Protein AF-A0A934NYP4-F1 (afdb_monomer)

Nearest PDB structures (foldseek):
  9had-assembly1_A  TM=3.659E-01  e=1.956E+00  Dermatophagoides farinae

Secondary structure (DSSP, 8-state):
-----S-S-S--------HHHHHHHHHHHHHHHHTPPPP---THHHHHHHHHHHHHHHHHSPPPP-PPPHHHHHHHHHHHHHHHHHHHHHHGGGTTSPPPP---------------------TTSTTHHHHHHHHSHHHHHHHHHHHHHHHHHHHHHHHHTT-HHHHHHHHHHHHHHHHT---HHHHHHHHHHHHHHHHHHT-

Radius of gyration: 33.02 Å; Cα contacts (8 Å, |Δi|>4): 96; chains: 1; bounding box: 73×96×67 Å

Mean predicted aligned error: 21.18 Å

pLDDT: mean 71.11, std 17.97, range [36.56, 97.88]

Solvent-accessible surface area (backbone atoms only — not comparable to full-atom values): 12454 Å² total; per-residue (Å²): 135,87,78,84,90,86,72,101,69,82,70,86,78,77,72,71,73,60,62,71,56,53,52,51,50,51,53,50,51,52,21,47,78,68,71,46,84,74,75,94,53,72,71,71,60,38,55,51,52,50,51,53,40,50,51,49,51,64,69,70,46,76,78,73,75,83,71,80,50,73,64,56,52,50,50,54,50,51,50,50,51,51,53,50,49,51,52,55,59,60,58,61,76,59,83,83,70,84,86,77,93,69,96,71,89,75,77,79,78,77,74,92,77,85,76,95,68,76,94,73,87,53,94,85,44,92,69,41,60,60,52,54,75,68,67,46,53,63,60,52,17,48,51,22,46,52,52,18,49,53,26,44,54,51,18,52,52,28,48,75,77,65,42,53,69,65,17,47,58,25,47,53,51,18,49,60,25,35,74,55,26,74,54,62,73,60,30,51,52,49,53,59,47,52,54,55,50,52,60,57,70,78,105

Sequence (203 aa):
MTSQDTRRSAREDDVFPDVSAIHRDDELIEAIIKGRPLVPVAGEDHELATLLSNWRTEIVSPELPAGPTVDDVIDAVNQEIGARTARIASSGRWRRLRPIAAAASAIAIVAGATMAFSFDSGPGDALWVVKQVVFNEQAQSTVANLDARSDLEEAERLIAVGNRAEAQDYIDQAADHADDVIDSSQHDALVAWLERLQQQLDR

Structure (mmCIF, N/CA/C/O backbone):
data_AF-A0A934NYP4-F1
#
_entry.id   AF-A0A934NYP4-F1
#
loop_
_atom_site.group_PDB
_atom_site.id
_atom_site.type_symbol
_atom_site.label_atom_id
_atom_site.label_alt_id
_atom_site.label_comp_id
_atom_site.label_asym_id
_atom_site.label_entity_id
_atom_site.label_seq_id
_atom_site.pdbx_PDB_ins_code
_atom_site.Cartn_x
_atom_site.Cartn_y
_atom_site.Cartn_z
_atom_site.occupancy
_atom_site.B_iso_or_equiv
_atom_site.auth_seq_id
_atom_site.auth_comp_id
_atom_site.auth_asym_id
_atom_site.auth_atom_id
_atom_site.pdbx_PDB_model_num
ATOM 1 N N . MET A 1 1 ? -18.894 54.955 -31.672 1.00 43.59 1 MET A N 1
ATOM 2 C CA . MET A 1 1 ? -19.574 54.531 -32.914 1.00 43.59 1 MET A CA 1
ATOM 3 C C . MET A 1 1 ? -18.524 53.913 -33.816 1.00 43.59 1 MET A C 1
ATOM 5 O O . MET A 1 1 ? -17.642 54.630 -34.257 1.00 43.59 1 MET A O 1
ATOM 9 N N . THR A 1 2 ? -18.412 52.582 -33.764 1.00 49.91 2 THR A N 1
ATOM 10 C CA . THR A 1 2 ? -18.814 51.649 -34.850 1.00 49.91 2 THR A CA 1
ATOM 11 C C . THR A 1 2 ? -17.544 51.323 -35.651 1.00 49.91 2 THR A C 1
ATOM 13 O O . THR A 1 2 ? -16.939 52.228 -36.199 1.00 49.91 2 THR A O 1
ATOM 16 N N . SER A 1 3 ? -16.963 50.126 -35.602 1.00 48.41 3 SER A N 1
ATOM 17 C CA . SER A 1 3 ? -17.590 48.828 -35.842 1.00 48.41 3 SER A CA 1
ATOM 18 C C . SER A 1 3 ? -16.908 47.716 -35.037 1.00 48.41 3 SER A C 1
ATOM 20 O O . SER A 1 3 ? -15.695 47.534 -35.118 1.00 48.41 3 SER A O 1
ATOM 22 N N . GLN A 1 4 ? -17.705 46.940 -34.300 1.00 57.81 4 GLN A N 1
ATOM 23 C CA . GLN A 1 4 ? -17.457 45.505 -34.185 1.00 57.81 4 GLN A CA 1
ATOM 24 C C . GLN A 1 4 ? -17.683 44.867 -35.564 1.00 57.81 4 GLN A C 1
ATOM 26 O O . GLN A 1 4 ? -18.420 45.416 -36.379 1.00 57.81 4 GLN A O 1
ATOM 31 N N . ASP A 1 5 ? -17.120 43.677 -35.752 1.00 55.69 5 ASP A N 1
ATOM 32 C CA . ASP A 1 5 ? -17.502 42.717 -36.790 1.00 55.69 5 ASP A CA 1
ATOM 33 C C . ASP A 1 5 ? -16.772 42.834 -38.135 1.00 55.69 5 ASP A C 1
ATOM 35 O O . ASP A 1 5 ? -17.302 43.283 -39.147 1.00 55.69 5 ASP A O 1
ATOM 39 N N . THR A 1 6 ? -15.530 42.350 -38.182 1.00 56.22 6 THR A N 1
ATOM 40 C CA . THR A 1 6 ? -15.150 41.453 -39.280 1.00 56.22 6 THR A CA 1
ATOM 41 C C . THR A 1 6 ? -14.031 40.523 -38.818 1.00 56.22 6 THR A C 1
ATOM 43 O O . THR A 1 6 ? -12.945 40.973 -38.469 1.00 56.22 6 THR A O 1
ATOM 46 N N . ARG A 1 7 ? -14.303 39.215 -38.892 1.00 46.59 7 ARG A N 1
ATOM 47 C CA . ARG A 1 7 ? -13.380 38.074 -38.715 1.00 46.59 7 ARG A CA 1
ATOM 48 C C . ARG A 1 7 ? -13.174 37.538 -37.299 1.00 46.59 7 ARG A C 1
ATOM 50 O O . ARG A 1 7 ? -12.065 37.262 -36.865 1.00 46.59 7 ARG A O 1
ATOM 57 N N . ARG A 1 8 ? -14.294 37.124 -36.709 1.00 51.25 8 ARG A N 1
ATOM 58 C CA . ARG A 1 8 ? -14.421 35.813 -36.043 1.00 51.25 8 ARG A CA 1
ATOM 59 C C . ARG A 1 8 ? -14.254 34.648 -37.052 1.00 51.25 8 ARG A C 1
ATOM 61 O O . ARG A 1 8 ? -15.109 33.781 -37.145 1.00 51.25 8 ARG A O 1
ATOM 68 N N . SER A 1 9 ? -13.231 34.648 -37.907 1.00 47.91 9 SER A N 1
ATOM 69 C CA . SER A 1 9 ? -13.051 33.553 -38.872 1.00 47.91 9 SER A CA 1
ATOM 70 C C . SER A 1 9 ? -11.651 33.566 -39.480 1.00 47.91 9 SER A C 1
ATOM 72 O O . SER A 1 9 ? -11.392 34.326 -40.414 1.00 47.91 9 SER A O 1
ATOM 74 N N . ALA A 1 10 ? -10.752 32.766 -38.904 1.00 49.16 10 ALA A N 1
ATOM 75 C CA . ALA A 1 10 ? -9.801 31.916 -39.626 1.00 49.16 10 ALA A CA 1
ATOM 76 C C . ALA A 1 10 ? -8.951 31.123 -38.611 1.00 49.16 10 ALA A C 1
ATOM 78 O O . ALA A 1 10 ? -7.927 31.633 -38.172 1.00 49.16 10 ALA A O 1
ATOM 79 N N . ARG A 1 11 ? -9.396 29.884 -38.332 1.00 48.81 11 ARG A N 1
ATOM 80 C CA . ARG A 1 11 ? -8.734 28.787 -37.593 1.00 48.81 11 ARG A CA 1
ATOM 81 C C . ARG A 1 11 ? -8.544 29.054 -36.086 1.00 48.81 11 ARG A C 1
ATOM 83 O O . ARG A 1 11 ? -7.828 29.964 -35.721 1.00 48.81 11 ARG A O 1
ATOM 90 N N . GLU A 1 12 ? -9.161 28.373 -35.115 1.00 49.81 12 GLU A N 1
ATOM 91 C CA . GLU A 1 12 ? -9.517 26.947 -35.072 1.00 49.81 12 GLU A CA 1
ATOM 92 C C . GLU A 1 12 ? -8.499 26.154 -35.879 1.00 49.81 12 GLU A C 1
ATOM 94 O O . GLU A 1 12 ? -8.783 25.632 -36.956 1.00 49.81 12 GLU A O 1
ATOM 99 N N . ASP A 1 13 ? -7.255 26.203 -35.399 1.00 49.50 13 ASP A N 1
ATOM 100 C CA . ASP A 1 13 ? -6.234 25.237 -35.759 1.00 49.50 13 ASP A CA 1
ATOM 101 C C . ASP A 1 13 ? -6.737 23.884 -35.256 1.00 49.50 13 ASP A C 1
ATOM 103 O O . ASP A 1 13 ? -6.425 23.425 -34.160 1.00 49.50 13 ASP A O 1
ATOM 107 N N . ASP A 1 14 ? -7.598 23.282 -36.068 1.00 54.97 14 ASP A N 1
ATOM 108 C CA . ASP A 1 14 ? -7.785 21.849 -36.157 1.00 54.97 14 ASP A CA 1
ATOM 109 C C . ASP A 1 14 ? -6.411 21.300 -36.566 1.00 54.97 14 ASP A C 1
ATOM 111 O O . ASP A 1 14 ? -6.087 21.150 -37.749 1.00 54.97 14 ASP A O 1
ATOM 115 N N . VAL A 1 15 ? -5.517 21.184 -35.577 1.00 62.00 15 VAL A N 1
ATOM 116 C CA . VAL A 1 15 ? -4.213 20.548 -35.724 1.00 62.00 15 VAL A CA 1
ATOM 117 C C . VAL A 1 15 ? -4.530 19.081 -35.933 1.00 62.00 15 VAL A C 1
ATOM 119 O O . VAL A 1 15 ? -4.583 18.297 -34.989 1.00 62.00 15 VAL A O 1
ATOM 122 N N . PHE A 1 16 ? -4.808 18.721 -37.184 1.00 67.31 16 PHE A N 1
ATOM 123 C CA . PHE A 1 16 ? -4.854 17.329 -37.581 1.00 67.31 16 PHE A CA 1
ATOM 124 C C . PHE A 1 16 ? -3.529 16.707 -37.135 1.00 67.31 16 PHE A C 1
ATOM 126 O O . PHE A 1 16 ? -2.470 17.205 -37.538 1.00 67.31 16 PHE A O 1
ATOM 133 N N . PRO A 1 17 ? -3.561 15.687 -36.262 1.00 72.00 17 PRO A N 1
ATOM 134 C CA . PRO A 1 17 ? -2.340 15.088 -35.762 1.00 72.00 17 PRO A CA 1
ATOM 135 C C . PRO A 1 17 ? -1.533 14.539 -36.940 1.00 72.00 17 PRO A C 1
ATOM 137 O O . PRO A 1 17 ? -2.097 13.985 -37.888 1.00 72.00 17 PRO A O 1
ATOM 140 N N . ASP A 1 18 ? -0.213 14.732 -36.901 1.00 84.25 18 ASP A N 1
ATOM 141 C CA . ASP A 1 18 ? 0.680 14.233 -37.943 1.00 84.25 18 ASP A CA 1
ATOM 142 C C . ASP A 1 18 ? 0.602 12.703 -37.984 1.00 84.25 18 ASP A C 1
ATOM 144 O O . ASP A 1 18 ? 1.142 11.998 -37.131 1.00 84.25 18 ASP A O 1
ATOM 148 N N . VAL A 1 19 ? -0.080 12.185 -39.004 1.00 88.62 19 VAL A N 1
ATOM 149 C CA . VAL A 1 19 ? -0.280 10.747 -39.219 1.00 88.62 19 VAL A CA 1
ATOM 150 C C . VAL A 1 19 ? 1.059 10.015 -39.347 1.00 88.62 19 VAL A C 1
ATOM 152 O O . VAL A 1 19 ? 1.162 8.847 -38.979 1.00 88.62 19 VAL A O 1
ATOM 155 N N . SER A 1 20 ? 2.106 10.699 -39.815 1.00 84.94 20 SER A N 1
ATOM 156 C CA . SER A 1 20 ? 3.449 10.126 -39.933 1.00 84.94 20 SER A CA 1
ATOM 157 C C . SER A 1 20 ? 4.096 9.907 -38.565 1.00 84.94 20 SER A C 1
ATOM 159 O O . SER A 1 20 ? 4.828 8.934 -38.389 1.00 84.94 20 SER A O 1
ATOM 161 N N . ALA A 1 21 ? 3.829 10.794 -37.601 1.00 83.75 21 ALA A N 1
ATOM 162 C CA . ALA A 1 21 ? 4.290 10.644 -36.225 1.00 83.75 21 ALA A CA 1
ATOM 163 C C . ALA A 1 21 ? 3.563 9.480 -35.540 1.00 83.75 21 ALA A C 1
ATOM 165 O O . ALA A 1 21 ? 4.214 8.595 -34.998 1.00 83.75 21 ALA A O 1
ATOM 166 N N . ILE A 1 22 ? 2.237 9.402 -35.697 1.00 87.50 22 ILE A N 1
ATOM 167 C CA . ILE A 1 22 ? 1.433 8.290 -35.165 1.00 87.50 22 ILE A CA 1
ATOM 168 C C . ILE A 1 22 ? 1.918 6.946 -35.716 1.00 87.50 22 ILE A C 1
ATOM 170 O O . ILE A 1 22 ? 2.059 5.984 -34.967 1.00 87.50 22 ILE A O 1
ATOM 174 N N . HIS A 1 23 ? 2.197 6.864 -37.021 1.00 88.38 23 HIS A N 1
ATOM 175 C CA . HIS A 1 23 ? 2.676 5.620 -37.621 1.00 88.38 23 HIS A CA 1
ATOM 176 C C . HIS A 1 23 ? 4.044 5.198 -37.072 1.00 88.38 23 HIS A C 1
ATOM 178 O O . HIS A 1 23 ? 4.282 4.014 -36.857 1.00 88.38 23 HIS A O 1
ATOM 184 N N . ARG A 1 24 ? 4.928 6.164 -36.797 1.00 84.50 24 ARG A N 1
ATOM 185 C CA . ARG A 1 24 ? 6.236 5.901 -36.188 1.00 84.50 24 ARG A CA 1
ATOM 186 C C . ARG A 1 24 ? 6.105 5.394 -34.751 1.00 84.50 24 ARG A C 1
ATOM 188 O O . ARG A 1 24 ? 6.834 4.481 -34.370 1.00 84.50 24 ARG A O 1
ATOM 195 N N . ASP A 1 25 ? 5.179 5.955 -33.981 1.00 85.62 25 ASP A N 1
ATOM 196 C CA . ASP A 1 25 ? 4.919 5.523 -32.606 1.00 85.62 25 ASP A CA 1
ATOM 197 C C . ASP A 1 25 ? 4.313 4.115 -32.574 1.00 85.62 25 ASP A C 1
ATOM 199 O O . ASP A 1 25 ? 4.722 3.282 -31.767 1.00 85.62 25 ASP A O 1
ATOM 203 N N . ASP A 1 26 ? 3.402 3.810 -33.500 1.00 90.94 26 ASP A N 1
ATOM 204 C CA . ASP A 1 26 ? 2.814 2.474 -33.638 1.00 90.94 26 ASP A CA 1
ATOM 205 C C . ASP A 1 26 ? 3.881 1.428 -34.009 1.00 90.94 26 ASP A C 1
ATOM 207 O O . ASP A 1 26 ? 3.960 0.359 -33.402 1.00 90.94 26 ASP A O 1
ATOM 211 N N . GLU A 1 27 ? 4.793 1.765 -34.928 1.00 89.00 27 GLU A N 1
ATOM 212 C CA . GLU A 1 27 ? 5.948 0.921 -35.258 1.00 89.00 27 GLU A CA 1
ATOM 213 C C . GLU A 1 27 ? 6.880 0.694 -34.055 1.00 89.00 27 GLU A C 1
ATOM 215 O O . GLU A 1 27 ? 7.390 -0.420 -33.870 1.00 89.00 27 GLU A O 1
ATOM 220 N N . LEU A 1 28 ? 7.091 1.721 -33.222 1.00 86.44 28 LEU A N 1
ATOM 221 C CA . LEU A 1 28 ? 7.894 1.639 -32.000 1.00 86.44 28 LEU A CA 1
ATOM 222 C C . LEU A 1 28 ? 7.234 0.730 -30.953 1.00 86.44 28 LEU A C 1
ATOM 224 O O . LEU A 1 28 ? 7.893 -0.161 -30.411 1.00 86.44 28 LEU A O 1
ATOM 228 N N . ILE A 1 29 ? 5.933 0.902 -30.707 1.00 88.25 29 ILE A N 1
ATOM 229 C CA . ILE A 1 29 ? 5.148 0.065 -29.787 1.00 88.25 29 ILE A CA 1
ATOM 230 C C . ILE A 1 29 ? 5.170 -1.393 -30.258 1.00 88.25 29 ILE A C 1
ATOM 232 O O . ILE A 1 29 ? 5.451 -2.304 -29.475 1.00 88.25 29 ILE A O 1
ATOM 236 N N . GLU A 1 30 ? 4.963 -1.627 -31.552 1.00 90.81 30 GLU A N 1
ATOM 237 C CA . GLU A 1 30 ? 5.029 -2.957 -32.153 1.00 90.81 30 GLU A CA 1
ATOM 238 C C . GLU A 1 30 ? 6.422 -3.591 -32.040 1.00 90.81 30 GLU A C 1
ATOM 240 O O . GLU A 1 30 ? 6.548 -4.810 -31.872 1.00 90.81 30 GLU A O 1
ATOM 245 N N . ALA A 1 31 ? 7.492 -2.795 -32.121 1.00 87.50 31 ALA A N 1
ATOM 246 C CA . ALA A 1 31 ? 8.849 -3.273 -31.875 1.00 87.50 31 ALA A CA 1
ATOM 247 C C . ALA A 1 31 ? 9.047 -3.698 -30.412 1.00 87.50 31 ALA A C 1
ATOM 249 O O . ALA A 1 31 ? 9.574 -4.790 -30.184 1.00 87.50 31 ALA A O 1
ATOM 250 N N . ILE A 1 32 ? 8.562 -2.911 -29.444 1.00 86.12 32 ILE A N 1
ATOM 251 C CA . ILE A 1 32 ? 8.634 -3.231 -28.009 1.00 86.12 32 ILE A CA 1
ATOM 252 C C . ILE A 1 32 ? 7.845 -4.509 -27.705 1.00 86.12 32 ILE A C 1
ATOM 254 O O . ILE A 1 32 ? 8.391 -5.450 -27.129 1.00 86.12 32 ILE A O 1
ATOM 258 N N . ILE A 1 33 ? 6.588 -4.603 -28.153 1.00 86.94 33 ILE A N 1
ATOM 259 C CA . ILE A 1 33 ? 5.716 -5.769 -27.920 1.00 86.94 33 ILE A CA 1
ATOM 260 C C . ILE A 1 33 ? 6.344 -7.053 -28.469 1.00 86.94 33 ILE A C 1
ATOM 262 O O . ILE A 1 33 ? 6.255 -8.107 -27.831 1.00 86.94 33 ILE A O 1
ATOM 266 N N . LYS A 1 34 ? 6.995 -6.975 -29.635 1.00 85.19 34 LYS A N 1
ATOM 267 C CA . LYS A 1 34 ? 7.621 -8.124 -30.305 1.00 85.19 34 LYS A CA 1
ATOM 268 C C . LYS A 1 34 ? 9.088 -8.342 -29.914 1.00 85.19 34 LYS A C 1
ATOM 270 O O . LYS A 1 34 ? 9.685 -9.294 -30.408 1.00 85.19 34 LYS A O 1
ATOM 275 N N . GLY A 1 35 ? 9.664 -7.501 -29.049 1.00 80.12 35 GLY A N 1
ATOM 276 C CA . GLY A 1 35 ? 11.070 -7.583 -28.635 1.00 80.12 35 GLY A CA 1
ATOM 277 C C . GLY A 1 35 ? 12.065 -7.429 -29.793 1.00 80.12 35 GLY A C 1
ATOM 278 O O . GLY A 1 35 ? 13.108 -8.079 -29.807 1.00 80.12 35 GLY A O 1
ATOM 279 N N . ARG A 1 36 ? 11.720 -6.636 -30.813 1.00 81.62 36 ARG A N 1
ATOM 280 C CA . ARG A 1 36 ? 12.582 -6.387 -31.980 1.00 81.62 36 ARG A CA 1
ATOM 281 C C . ARG A 1 36 ? 13.524 -5.204 -31.731 1.00 81.62 36 ARG A C 1
ATOM 283 O O . ARG A 1 36 ? 13.212 -4.361 -30.893 1.00 81.62 36 ARG A O 1
ATOM 290 N N . PRO A 1 37 ? 14.636 -5.093 -32.485 1.00 78.81 37 PRO A N 1
ATOM 291 C CA . PRO A 1 37 ? 15.503 -3.921 -32.419 1.00 78.81 37 PRO A CA 1
ATOM 292 C C . PRO A 1 37 ? 14.713 -2.626 -32.628 1.00 78.81 37 PRO A C 1
ATOM 294 O O . PRO A 1 37 ? 13.936 -2.524 -33.581 1.00 78.81 37 PRO A O 1
ATOM 297 N N . LEU A 1 38 ? 14.922 -1.655 -31.738 1.00 76.81 38 LEU A N 1
ATOM 298 C CA . LEU A 1 38 ? 14.283 -0.345 -31.818 1.00 76.81 38 LEU A CA 1
ATOM 299 C C . LEU A 1 38 ? 14.805 0.411 -33.047 1.00 76.81 38 LEU A C 1
ATOM 301 O O . LEU A 1 38 ? 16.006 0.410 -33.330 1.00 76.81 38 LEU A O 1
ATOM 305 N N . VAL A 1 39 ? 13.904 1.072 -33.773 1.00 74.56 39 VAL A N 1
ATOM 306 C CA . VAL A 1 39 ? 14.291 2.045 -34.804 1.00 74.56 39 VAL A CA 1
ATOM 307 C C . VAL A 1 39 ? 15.020 3.205 -34.107 1.00 74.56 39 VAL A C 1
ATOM 309 O O . VAL A 1 39 ? 14.639 3.550 -32.987 1.00 74.56 39 VAL A O 1
ATOM 312 N N . PRO A 1 40 ? 16.068 3.813 -34.700 1.00 64.50 40 PRO A N 1
ATOM 313 C CA . PRO A 1 40 ? 16.748 4.945 -34.081 1.00 64.50 40 PRO A CA 1
ATOM 314 C C . PRO A 1 40 ? 15.773 6.109 -33.864 1.00 64.50 40 PRO A C 1
ATOM 316 O O . PRO A 1 40 ? 15.370 6.778 -34.816 1.00 64.50 40 PRO A O 1
ATOM 319 N N . VAL A 1 41 ? 15.404 6.341 -32.607 1.00 66.88 41 VAL A N 1
ATOM 320 C CA . VAL A 1 41 ? 14.700 7.546 -32.160 1.00 66.88 41 VAL A CA 1
ATOM 321 C C . VAL A 1 41 ? 15.744 8.492 -31.561 1.00 66.88 41 VAL A C 1
ATOM 323 O O . VAL A 1 41 ? 16.786 8.045 -31.079 1.00 66.88 41 VAL A O 1
ATOM 326 N N . ALA A 1 42 ? 15.541 9.801 -31.664 1.00 67.06 42 ALA A N 1
ATOM 327 C CA . ALA A 1 42 ? 16.499 10.774 -31.146 1.00 67.06 42 ALA A CA 1
ATOM 328 C C . ALA A 1 42 ? 16.275 11.024 -29.646 1.00 67.06 42 ALA A C 1
ATOM 330 O O . ALA A 1 42 ? 15.138 11.102 -29.199 1.00 67.06 42 ALA A O 1
ATOM 331 N N . GLY A 1 43 ? 17.358 11.233 -28.891 1.00 67.00 43 GLY A N 1
ATOM 332 C CA . GLY A 1 43 ? 17.297 11.798 -27.538 1.00 67.00 43 GLY A CA 1
ATOM 333 C C . GLY A 1 43 ? 16.510 10.963 -26.518 1.00 67.00 43 GLY A C 1
ATOM 334 O O . GLY A 1 43 ? 16.713 9.755 -26.414 1.00 67.00 43 GLY A O 1
ATOM 335 N N . GLU A 1 44 ? 15.650 11.639 -25.752 1.00 66.19 44 GLU A N 1
ATOM 336 C CA . GLU A 1 44 ? 14.914 11.115 -24.586 1.00 66.19 44 GLU A CA 1
ATOM 337 C C . GLU A 1 44 ? 13.980 9.940 -24.934 1.00 66.19 44 GLU A C 1
ATOM 339 O O . GLU A 1 44 ? 13.850 8.993 -24.157 1.00 66.19 44 GLU A O 1
ATOM 344 N N . ASP A 1 45 ? 13.412 9.929 -26.142 1.00 69.88 45 ASP A N 1
ATOM 345 C CA . ASP A 1 45 ? 12.501 8.870 -26.594 1.00 69.88 45 ASP A CA 1
ATOM 346 C C . ASP A 1 45 ? 13.208 7.511 -26.741 1.00 69.88 45 ASP A C 1
ATOM 348 O O . ASP A 1 45 ? 12.609 6.453 -26.532 1.00 69.88 45 ASP A O 1
ATOM 352 N N . HIS A 1 46 ? 14.505 7.516 -27.071 1.00 78.38 46 HIS A N 1
ATOM 353 C CA . HIS A 1 46 ? 15.298 6.289 -27.161 1.00 78.38 46 HIS A CA 1
ATOM 354 C C . HIS A 1 46 ? 15.579 5.682 -25.783 1.00 78.38 46 HIS A C 1
ATOM 356 O O . HIS A 1 46 ? 15.553 4.458 -25.622 1.00 78.38 46 HIS A O 1
ATOM 362 N N . GLU A 1 47 ? 15.832 6.529 -24.786 1.00 77.81 47 GLU A N 1
ATOM 363 C CA . GLU A 1 47 ? 16.041 6.101 -23.404 1.00 77.81 47 GLU A CA 1
ATOM 364 C C . GLU A 1 47 ? 14.758 5.490 -22.836 1.00 77.81 47 GLU A C 1
ATOM 366 O O . GLU A 1 47 ? 14.785 4.368 -22.326 1.00 77.81 47 GLU A O 1
ATOM 371 N N . LEU A 1 48 ? 13.618 6.158 -23.034 1.00 81.75 48 LEU A N 1
ATOM 372 C CA . LEU A 1 48 ? 12.316 5.647 -22.612 1.00 81.75 48 LEU A CA 1
ATOM 373 C C . LEU A 1 48 ? 11.969 4.314 -23.292 1.00 81.75 48 LEU A C 1
ATOM 375 O O . LEU A 1 48 ? 11.568 3.363 -22.620 1.00 81.75 48 LEU A O 1
ATOM 379 N N . ALA A 1 49 ? 12.169 4.202 -24.608 1.00 82.25 49 ALA A N 1
ATOM 380 C CA . ALA A 1 49 ? 11.918 2.958 -25.335 1.00 82.25 49 ALA A CA 1
ATOM 381 C C . ALA A 1 49 ? 12.818 1.806 -24.849 1.00 82.25 49 ALA A C 1
ATOM 383 O O . ALA A 1 49 ? 12.373 0.659 -24.755 1.00 82.25 49 ALA A O 1
ATOM 384 N N . THR A 1 50 ? 14.065 2.112 -24.484 1.00 82.31 50 THR A N 1
ATOM 385 C CA . THR A 1 50 ? 14.996 1.136 -23.901 1.00 82.31 50 THR A CA 1
ATOM 386 C C . THR A 1 50 ? 14.527 0.681 -22.518 1.00 82.31 50 THR A C 1
ATOM 388 O O . THR A 1 50 ? 14.499 -0.521 -22.248 1.00 82.31 50 THR A O 1
ATOM 391 N N . LEU A 1 51 ? 14.089 1.611 -21.662 1.00 85.25 51 LEU A N 1
ATOM 392 C CA . LEU A 1 51 ? 13.538 1.299 -20.340 1.00 85.25 51 LEU A CA 1
ATOM 393 C C . LEU A 1 51 ? 12.295 0.404 -20.438 1.00 85.25 51 LEU A C 1
ATOM 395 O O . LEU A 1 51 ? 12.230 -0.629 -19.774 1.00 85.25 51 LEU A O 1
ATOM 399 N N . LEU A 1 52 ? 11.344 0.745 -21.312 1.00 86.44 52 LEU A N 1
ATOM 400 C CA . LEU A 1 52 ? 10.118 -0.035 -21.512 1.00 86.44 52 LEU A CA 1
ATOM 401 C C . LEU A 1 52 ? 10.393 -1.427 -22.101 1.00 86.44 52 LEU A C 1
ATOM 403 O O . LEU A 1 52 ? 9.761 -2.406 -21.699 1.00 86.44 52 LEU A O 1
ATOM 407 N N . SER A 1 53 ? 11.361 -1.544 -23.016 1.00 83.88 53 SER A N 1
ATOM 408 C CA . SER A 1 53 ? 11.794 -2.837 -23.562 1.00 83.88 53 SER A CA 1
ATOM 409 C C . SER A 1 53 ? 12.417 -3.734 -22.487 1.00 83.88 53 SER A C 1
ATOM 411 O O . SER A 1 53 ? 12.143 -4.938 -22.437 1.00 83.88 53 SER A O 1
ATOM 413 N N . ASN A 1 54 ? 13.236 -3.157 -21.607 1.00 85.19 54 ASN A N 1
ATOM 414 C CA . ASN A 1 54 ? 13.844 -3.889 -20.499 1.00 85.19 54 ASN A CA 1
ATOM 415 C C . ASN A 1 54 ? 12.782 -4.344 -19.490 1.00 85.19 54 ASN A C 1
ATOM 417 O O . ASN A 1 54 ? 12.745 -5.521 -19.144 1.00 85.19 54 ASN A O 1
ATOM 421 N N . TRP A 1 55 ? 11.856 -3.460 -19.116 1.00 85.56 55 TRP A N 1
ATOM 422 C CA . TRP A 1 55 ? 10.747 -3.785 -18.217 1.00 85.56 55 TRP A CA 1
ATOM 423 C C . TRP A 1 55 ? 9.844 -4.900 -18.762 1.00 85.56 55 TRP A C 1
ATOM 425 O O . TRP A 1 55 ? 9.536 -5.861 -18.061 1.00 85.56 55 TRP A O 1
ATOM 435 N N . ARG A 1 56 ? 9.469 -4.844 -20.049 1.00 86.12 56 ARG A N 1
ATOM 436 C CA . ARG A 1 56 ? 8.722 -5.940 -20.689 1.00 86.12 56 ARG A CA 1
ATOM 437 C C . ARG A 1 56 ? 9.492 -7.257 -20.594 1.00 86.12 56 ARG A C 1
ATOM 439 O O . ARG A 1 56 ? 8.891 -8.302 -20.364 1.00 86.12 56 ARG A O 1
ATOM 446 N N . THR A 1 57 ? 10.801 -7.223 -20.832 1.00 83.00 57 THR A N 1
ATOM 447 C CA . THR A 1 57 ? 11.650 -8.421 -20.762 1.00 83.00 57 THR A CA 1
ATOM 448 C C . THR A 1 57 ? 11.640 -9.014 -19.357 1.00 83.00 57 THR A C 1
ATOM 450 O O . THR A 1 57 ? 11.545 -10.229 -19.217 1.00 83.00 57 THR A O 1
ATOM 453 N N . GLU A 1 58 ? 11.654 -8.170 -18.329 1.00 74.50 58 GLU A N 1
ATOM 454 C CA . GLU A 1 58 ? 11.539 -8.583 -16.931 1.00 74.50 58 GLU A CA 1
ATOM 455 C C . GLU A 1 58 ? 10.186 -9.253 -16.636 1.00 74.50 58 GLU A C 1
ATOM 457 O O . GLU A 1 58 ? 10.160 -10.334 -16.058 1.00 74.50 58 GLU A O 1
ATOM 462 N N . ILE A 1 59 ? 9.073 -8.689 -17.116 1.00 78.38 59 ILE A N 1
ATOM 463 C CA . ILE A 1 59 ? 7.724 -9.237 -16.873 1.00 78.38 59 ILE A CA 1
ATOM 464 C C . ILE A 1 59 ? 7.443 -10.523 -17.651 1.00 78.38 59 ILE A C 1
ATOM 466 O O . ILE A 1 59 ? 6.796 -11.431 -17.141 1.00 78.38 59 ILE A O 1
ATOM 470 N N . VAL A 1 60 ? 7.874 -10.594 -18.912 1.00 81.62 60 VAL A N 1
ATOM 471 C CA . VAL A 1 60 ? 7.592 -11.739 -19.798 1.00 81.62 60 VAL A CA 1
ATOM 472 C C . VAL A 1 60 ? 8.586 -12.885 -19.566 1.00 81.62 60 VAL A C 1
ATOM 474 O O . VAL A 1 60 ? 8.440 -13.961 -20.150 1.00 81.62 60 VAL A O 1
ATOM 477 N N . SER A 1 61 ? 9.602 -12.676 -18.724 1.00 72.75 61 SER A N 1
ATOM 478 C CA . SER A 1 61 ? 10.536 -13.736 -18.358 1.00 72.75 61 SER A CA 1
ATOM 479 C C . SER A 1 61 ? 9.772 -14.914 -17.746 1.00 72.75 61 SER A C 1
ATOM 481 O O . SER A 1 61 ? 8.895 -14.703 -16.910 1.00 72.75 61 SER A O 1
ATOM 483 N N . PRO A 1 62 ? 10.058 -16.155 -18.183 1.00 61.41 62 PRO A N 1
ATOM 484 C CA . PRO A 1 62 ? 9.348 -17.320 -17.684 1.00 61.41 62 PRO A CA 1
ATOM 485 C C . PRO A 1 62 ? 9.488 -17.400 -16.167 1.00 61.41 62 PRO A C 1
ATOM 487 O O . PRO A 1 62 ? 10.579 -17.186 -15.631 1.00 61.41 62 PRO A O 1
ATOM 490 N N . GLU A 1 63 ? 8.382 -17.731 -15.499 1.00 59.94 63 GLU A N 1
ATOM 491 C CA . GLU A 1 63 ? 8.387 -18.014 -14.069 1.00 59.94 63 GLU A CA 1
ATOM 492 C C . GLU A 1 63 ? 9.485 -19.036 -13.774 1.00 59.94 63 GLU A C 1
ATOM 494 O O . GLU A 1 63 ? 9.622 -20.054 -14.467 1.00 59.94 63 GLU A O 1
ATOM 499 N N . LEU A 1 64 ? 10.304 -18.732 -12.765 1.00 52.38 64 LEU A N 1
ATOM 500 C CA . LEU A 1 64 ? 11.301 -19.672 -12.277 1.00 52.38 64 LEU A CA 1
ATOM 501 C C . LEU A 1 64 ? 10.600 -21.005 -11.984 1.00 52.38 64 LEU A C 1
ATOM 503 O O . LEU A 1 64 ? 9.467 -20.999 -11.490 1.00 52.38 64 LEU A O 1
ATOM 507 N N . PRO A 1 65 ? 11.241 -22.148 -12.292 1.00 61.12 65 PRO A N 1
ATOM 508 C CA . PRO A 1 65 ? 10.667 -23.443 -11.960 1.00 61.12 65 PRO A CA 1
ATOM 509 C C . PRO A 1 65 ? 10.259 -23.439 -10.488 1.00 61.12 65 PRO A C 1
ATOM 511 O O . PRO A 1 65 ? 10.979 -22.874 -9.659 1.00 61.12 65 PRO A O 1
ATOM 514 N N . ALA A 1 66 ? 9.103 -24.043 -10.191 1.00 62.66 66 ALA A N 1
ATOM 515 C CA . ALA A 1 66 ? 8.587 -24.120 -8.832 1.00 62.66 66 ALA A CA 1
ATOM 516 C C . ALA A 1 66 ? 9.725 -24.513 -7.883 1.00 62.66 66 ALA A C 1
ATOM 518 O O . ALA A 1 66 ? 10.441 -25.490 -8.131 1.00 62.66 66 ALA A O 1
ATOM 519 N N . GLY A 1 67 ? 9.929 -23.688 -6.853 1.00 65.00 67 GLY A N 1
ATOM 520 C CA . GLY A 1 67 ? 10.980 -23.909 -5.872 1.00 65.00 67 GLY A CA 1
ATOM 521 C C . GLY A 1 67 ? 10.847 -25.285 -5.209 1.00 65.00 67 GLY A C 1
ATOM 522 O O . GLY A 1 67 ? 9.788 -25.915 -5.296 1.00 65.00 67 GLY A O 1
ATOM 523 N N . PRO A 1 68 ? 11.910 -25.767 -4.543 1.00 70.56 68 PRO A N 1
ATOM 524 C CA . PRO A 1 68 ? 11.848 -27.021 -3.800 1.00 70.56 68 PRO A CA 1
ATOM 525 C C . PRO A 1 68 ? 10.668 -26.997 -2.823 1.00 70.56 68 PRO A C 1
ATOM 527 O O . PRO A 1 68 ? 10.382 -25.968 -2.202 1.00 70.56 68 PRO A O 1
ATOM 530 N N . THR A 1 69 ? 9.973 -28.126 -2.697 1.00 77.12 69 THR A N 1
ATOM 531 C CA . THR A 1 69 ? 8.870 -28.244 -1.742 1.00 77.12 69 THR A CA 1
ATOM 532 C C . THR A 1 69 ? 9.395 -28.128 -0.310 1.00 77.12 69 THR A C 1
ATOM 534 O O . THR A 1 69 ? 10.586 -28.304 -0.043 1.00 77.12 69 THR A O 1
ATOM 537 N N . VAL A 1 70 ? 8.503 -27.847 0.645 1.00 66.00 70 VAL A N 1
ATOM 538 C CA . VAL A 1 70 ? 8.864 -27.832 2.074 1.00 66.00 70 VAL A CA 1
ATOM 539 C C . VAL A 1 70 ? 9.494 -29.167 2.488 1.00 66.00 70 VAL A C 1
ATOM 541 O O . VAL A 1 70 ? 10.470 -29.166 3.235 1.00 66.00 70 VAL A O 1
ATOM 544 N N . ASP A 1 71 ? 9.002 -30.282 1.944 1.00 68.25 71 ASP A N 1
ATOM 545 C CA . ASP A 1 71 ? 9.540 -31.617 2.204 1.00 68.25 71 ASP A CA 1
ATOM 546 C C . ASP A 1 71 ? 10.966 -31.779 1.652 1.00 68.25 71 ASP A C 1
ATOM 548 O O . ASP A 1 71 ? 11.839 -32.252 2.376 1.00 68.25 71 ASP A O 1
ATOM 552 N N . ASP A 1 72 ? 11.255 -31.287 0.440 1.00 64.75 72 ASP A N 1
ATOM 553 C CA . ASP A 1 72 ? 12.611 -31.317 -0.138 1.00 64.75 72 ASP A CA 1
ATOM 554 C C . ASP A 1 72 ? 13.614 -30.521 0.715 1.00 64.75 72 ASP A C 1
ATOM 556 O O . ASP A 1 72 ? 14.766 -30.927 0.903 1.00 64.75 72 ASP A O 1
ATOM 560 N N . VAL A 1 73 ? 13.175 -29.380 1.260 1.00 72.44 73 VAL A N 1
ATOM 561 C CA . VAL A 1 73 ? 13.991 -28.553 2.159 1.00 72.44 73 VAL A CA 1
ATOM 562 C C . VAL A 1 73 ? 14.215 -29.266 3.491 1.00 72.44 73 VAL A C 1
ATOM 564 O O . VAL A 1 73 ? 15.345 -29.298 3.984 1.00 72.44 73 VAL A O 1
ATOM 567 N N . ILE A 1 74 ? 13.169 -29.858 4.073 1.00 71.06 74 ILE A N 1
ATOM 568 C CA . ILE A 1 74 ? 13.262 -30.625 5.321 1.00 71.06 74 ILE A CA 1
ATOM 569 C C . ILE A 1 74 ? 14.205 -31.817 5.144 1.00 71.06 74 ILE A C 1
ATOM 571 O O . ILE A 1 74 ? 15.056 -32.049 6.004 1.00 71.06 74 ILE A O 1
ATOM 575 N N . ASP A 1 75 ? 14.115 -32.536 4.028 1.00 72.94 75 ASP A N 1
ATOM 576 C CA . ASP A 1 75 ? 14.977 -33.674 3.721 1.00 72.94 75 ASP A CA 1
ATOM 577 C C . ASP A 1 75 ? 16.435 -33.251 3.544 1.00 72.94 75 ASP A C 1
ATOM 579 O O . ASP A 1 75 ? 17.333 -33.869 4.128 1.00 72.94 75 ASP A O 1
ATOM 583 N N . ALA A 1 76 ? 16.687 -32.154 2.825 1.00 71.69 76 ALA A N 1
ATOM 584 C CA . ALA A 1 76 ? 18.028 -31.595 2.678 1.00 71.69 76 ALA A CA 1
ATOM 585 C C . ALA A 1 76 ? 18.621 -31.162 4.033 1.00 71.69 76 ALA A C 1
ATOM 587 O O . ALA A 1 76 ? 19.782 -31.458 4.338 1.00 71.69 76 ALA A O 1
ATOM 588 N N . VAL A 1 77 ? 17.821 -30.514 4.886 1.00 71.62 77 VAL A N 1
ATOM 589 C CA . VAL A 1 77 ? 18.234 -30.100 6.235 1.00 71.62 77 VAL A CA 1
ATOM 590 C C . VAL A 1 77 ? 18.497 -31.315 7.125 1.00 71.62 77 VAL A C 1
ATOM 592 O O . VAL A 1 77 ? 19.537 -31.375 7.781 1.00 71.62 77 VAL A O 1
ATOM 595 N N . ASN A 1 78 ? 17.611 -32.310 7.129 1.00 73.19 78 ASN A N 1
ATOM 596 C CA . ASN A 1 78 ? 17.779 -33.539 7.904 1.00 73.19 78 ASN A CA 1
ATOM 597 C C . ASN A 1 78 ? 19.017 -34.321 7.459 1.00 73.19 78 ASN A C 1
ATOM 599 O O . ASN A 1 78 ? 19.760 -34.836 8.300 1.00 73.19 78 ASN A O 1
ATOM 603 N N . GLN A 1 79 ? 19.281 -34.369 6.153 1.00 72.31 79 GLN A N 1
ATOM 604 C CA . GLN A 1 79 ? 20.481 -34.984 5.602 1.00 72.31 79 GLN A CA 1
ATOM 605 C C . GLN A 1 79 ? 21.747 -34.251 6.064 1.00 72.31 79 GLN A C 1
ATOM 607 O O . GLN A 1 79 ? 22.702 -34.898 6.499 1.00 72.31 79 GLN A O 1
ATOM 612 N N . GLU A 1 80 ? 21.755 -32.918 6.044 1.00 68.00 80 GLU A N 1
ATOM 613 C CA . GLU A 1 80 ? 22.899 -32.121 6.494 1.00 68.00 80 GLU A CA 1
ATOM 614 C C . GLU A 1 80 ? 23.104 -32.202 8.018 1.00 68.00 80 GLU A C 1
ATOM 616 O O . GLU A 1 80 ? 24.237 -32.357 8.484 1.00 68.00 80 GLU A O 1
ATOM 621 N N . ILE A 1 81 ? 22.031 -32.186 8.818 1.00 65.81 81 ILE A N 1
ATOM 622 C CA . ILE A 1 81 ? 22.090 -32.412 10.273 1.00 65.81 81 ILE A CA 1
ATOM 623 C C . ILE A 1 81 ? 22.614 -33.819 10.568 1.00 65.81 81 ILE A C 1
ATOM 625 O O . ILE A 1 81 ? 23.492 -33.984 11.422 1.00 65.81 81 ILE A O 1
ATOM 629 N N . GLY A 1 82 ? 22.133 -34.830 9.843 1.00 70.94 82 GLY A N 1
ATOM 630 C CA . GLY A 1 82 ? 22.618 -36.204 9.936 1.00 70.94 82 GLY A CA 1
ATOM 631 C C . GLY A 1 82 ? 24.109 -36.302 9.604 1.00 70.94 82 GLY A C 1
ATOM 632 O O . GLY A 1 82 ? 24.884 -36.870 10.377 1.00 70.94 82 GLY A O 1
ATOM 633 N N . ALA A 1 83 ? 24.544 -35.669 8.512 1.00 69.50 83 ALA A N 1
ATOM 634 C CA . ALA A 1 83 ? 25.941 -35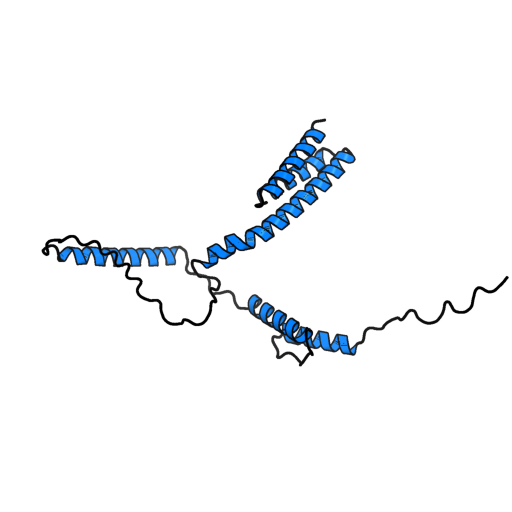.629 8.091 1.00 69.50 83 ALA A CA 1
ATOM 635 C C . ALA A 1 83 ? 26.840 -34.896 9.102 1.00 69.50 83 ALA A C 1
ATOM 637 O O . ALA A 1 83 ? 27.939 -35.364 9.414 1.00 69.50 83 ALA A O 1
ATOM 638 N N . ARG A 1 84 ? 26.386 -33.772 9.671 1.00 59.69 84 ARG A N 1
ATOM 639 C CA . ARG A 1 84 ? 27.096 -33.053 10.746 1.00 59.69 84 ARG A CA 1
ATOM 640 C C . ARG A 1 84 ? 27.198 -33.888 12.012 1.00 59.69 84 ARG A C 1
ATOM 642 O O . ARG A 1 84 ? 28.290 -34.015 12.566 1.00 59.69 84 ARG A O 1
ATOM 649 N N . THR A 1 85 ? 26.100 -34.505 12.434 1.00 62.66 85 THR A N 1
ATOM 650 C CA . THR A 1 85 ? 26.061 -35.385 13.609 1.00 62.66 85 THR A CA 1
ATOM 651 C C . THR A 1 85 ? 27.013 -36.565 13.441 1.00 62.66 85 THR A C 1
ATOM 653 O O . THR A 1 85 ? 27.786 -36.863 14.349 1.00 62.66 85 THR A O 1
ATOM 656 N N . ALA A 1 86 ? 27.046 -37.183 12.258 1.00 66.38 86 ALA A N 1
ATOM 657 C CA . ALA A 1 86 ? 27.980 -38.259 11.941 1.00 66.38 86 ALA A CA 1
ATOM 658 C C . ALA A 1 86 ? 29.449 -37.799 12.002 1.00 66.38 86 ALA A C 1
ATOM 660 O O . ALA A 1 86 ? 30.289 -38.494 12.579 1.00 66.38 86 ALA A O 1
ATOM 661 N N . ARG A 1 87 ? 29.768 -36.602 11.483 1.00 62.16 87 ARG A N 1
ATOM 662 C CA . ARG A 1 87 ? 31.116 -36.010 11.589 1.00 62.16 87 ARG A CA 1
ATOM 663 C C . ARG A 1 87 ? 31.513 -35.762 13.049 1.00 62.16 87 ARG A C 1
ATOM 665 O O . ARG A 1 87 ? 32.614 -36.149 13.443 1.00 62.16 87 ARG A O 1
ATOM 672 N N . ILE A 1 88 ? 30.621 -35.209 13.873 1.00 62.59 88 ILE A N 1
ATOM 673 C CA . ILE A 1 88 ? 30.861 -34.966 15.309 1.00 62.59 88 ILE A CA 1
ATOM 674 C C . ILE A 1 88 ? 31.009 -36.288 16.081 1.00 62.59 88 ILE A C 1
ATOM 676 O O . ILE A 1 88 ? 31.915 -36.446 16.896 1.00 62.59 88 ILE A O 1
ATOM 680 N N . ALA A 1 89 ? 30.174 -37.285 15.795 1.00 60.06 89 ALA A N 1
ATOM 681 C CA . ALA A 1 89 ? 30.280 -38.603 16.414 1.00 60.06 89 ALA A CA 1
ATOM 682 C C . ALA A 1 89 ? 31.597 -39.308 16.035 1.00 60.06 89 ALA A C 1
ATOM 684 O O . ALA A 1 89 ? 32.212 -39.978 16.868 1.00 60.06 89 ALA A O 1
ATOM 685 N N . SER A 1 90 ? 32.075 -39.117 14.800 1.00 58.62 90 SER A N 1
ATOM 686 C CA . SER A 1 90 ? 33.358 -39.660 14.345 1.00 58.62 90 SER A CA 1
ATOM 687 C C . SER A 1 90 ? 34.573 -38.977 14.996 1.00 58.62 90 SER A C 1
ATOM 689 O O . SER A 1 90 ? 35.574 -39.647 15.270 1.00 58.62 90 SER A O 1
ATOM 691 N N . SER A 1 91 ? 34.477 -37.685 15.345 1.00 55.81 91 SER A N 1
ATOM 692 C CA . SER A 1 91 ? 35.549 -36.958 16.045 1.00 55.81 91 SER A CA 1
ATOM 693 C C . SER A 1 91 ? 35.688 -37.374 17.520 1.00 55.81 91 SER A C 1
ATOM 695 O O . SER A 1 91 ? 36.779 -37.309 18.089 1.00 55.81 91 SER A O 1
ATOM 697 N N . GLY A 1 92 ? 34.636 -37.949 18.118 1.00 52.22 92 GLY A N 1
ATOM 698 C CA . GLY A 1 92 ? 34.650 -38.547 19.461 1.00 52.22 92 GLY A CA 1
ATOM 699 C C . GLY A 1 92 ? 35.564 -39.775 19.627 1.00 52.22 92 GLY A C 1
ATOM 700 O O . GLY A 1 92 ? 35.860 -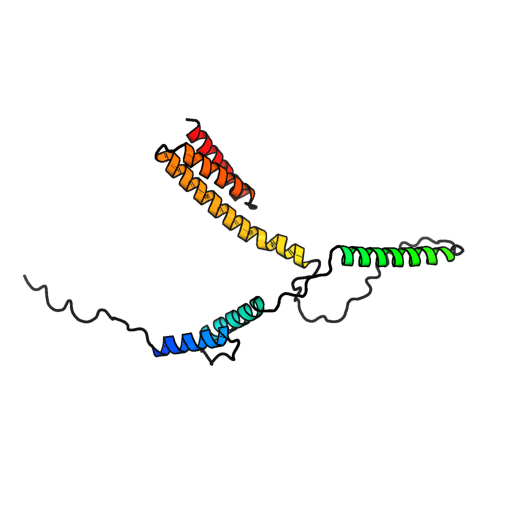40.175 20.757 1.00 52.22 92 GLY A O 1
ATOM 701 N N . ARG A 1 93 ? 36.077 -40.357 18.530 1.00 52.50 93 ARG A N 1
ATOM 702 C CA . ARG A 1 93 ? 37.065 -41.457 18.559 1.00 52.50 93 ARG A CA 1
ATOM 703 C C . ARG A 1 93 ? 38.509 -40.974 18.783 1.00 52.50 93 ARG A C 1
ATOM 705 O O . ARG A 1 93 ? 39.419 -41.791 18.841 1.00 52.50 93 ARG A O 1
ATOM 712 N N . TRP A 1 94 ? 38.735 -39.673 18.972 1.00 51.19 94 TRP A N 1
ATOM 713 C CA . TRP A 1 94 ? 40.057 -39.095 19.268 1.00 51.19 94 TRP A CA 1
ATOM 714 C C . TRP A 1 94 ? 40.200 -38.682 20.744 1.00 51.19 94 TRP A C 1
ATOM 716 O O . TRP A 1 94 ? 41.041 -37.860 21.107 1.00 51.19 94 TRP A O 1
ATOM 726 N N . ARG A 1 95 ? 39.403 -39.289 21.639 1.00 54.88 95 ARG A N 1
ATOM 727 C CA . ARG A 1 95 ? 39.385 -39.033 23.093 1.00 54.88 95 ARG A CA 1
ATOM 728 C C . ARG A 1 95 ? 40.599 -39.623 23.837 1.00 54.88 95 ARG A C 1
ATOM 730 O O . ARG A 1 95 ? 40.445 -40.345 24.820 1.00 54.88 95 ARG A O 1
ATOM 737 N N . ARG A 1 96 ? 41.814 -39.338 23.356 1.00 56.59 96 ARG A N 1
ATOM 738 C CA . ARG A 1 96 ? 43.092 -39.560 24.065 1.00 56.59 96 ARG A CA 1
ATOM 739 C C . ARG A 1 96 ? 44.099 -38.412 23.913 1.00 56.59 96 ARG A C 1
ATOM 741 O O . ARG A 1 96 ? 45.266 -38.599 24.239 1.00 56.59 96 ARG A O 1
ATOM 748 N N . LEU A 1 97 ? 43.677 -37.223 23.486 1.00 54.34 97 LEU A N 1
ATOM 749 C CA . LEU A 1 97 ? 44.519 -36.026 23.561 1.00 54.34 97 LEU A CA 1
ATOM 750 C C . LEU A 1 97 ? 43.906 -35.044 24.569 1.00 54.34 97 LEU A C 1
ATOM 752 O O . LEU A 1 97 ? 42.745 -34.659 24.463 1.00 54.34 97 LEU A O 1
ATOM 756 N N . ARG A 1 98 ? 44.682 -34.745 25.618 1.00 50.94 98 ARG A N 1
ATOM 757 C CA . ARG A 1 98 ? 44.337 -33.863 26.747 1.00 50.94 98 ARG A CA 1
ATOM 758 C C . ARG A 1 98 ? 44.093 -32.429 26.240 1.00 50.94 98 ARG A C 1
ATOM 760 O O . ARG A 1 98 ? 44.876 -31.979 25.407 1.00 50.94 98 ARG A O 1
ATOM 767 N N . PRO A 1 99 ? 43.090 -31.689 26.748 1.00 50.81 99 PRO A N 1
ATOM 768 C CA . PRO A 1 99 ? 42.830 -30.329 26.298 1.00 50.81 99 PRO A CA 1
ATOM 769 C C . PRO A 1 99 ? 43.759 -29.350 27.025 1.00 50.81 99 PRO A C 1
ATOM 771 O O . PRO A 1 99 ? 43.778 -29.300 28.254 1.00 50.81 99 PRO A O 1
ATOM 774 N N . ILE A 1 100 ? 44.514 -28.553 26.272 1.00 51.47 100 ILE A N 1
ATOM 775 C CA . ILE A 1 100 ? 44.962 -27.245 26.749 1.00 51.47 100 ILE A CA 1
ATOM 776 C C . ILE A 1 100 ? 43.988 -26.241 26.149 1.00 51.47 100 ILE A C 1
ATOM 778 O O . ILE A 1 100 ? 43.777 -26.211 24.938 1.00 51.47 100 ILE A O 1
ATOM 782 N N . ALA A 1 101 ? 43.345 -25.481 27.026 1.00 50.44 101 ALA A N 1
ATOM 783 C CA . ALA A 1 101 ? 42.431 -24.419 26.668 1.00 50.44 101 ALA A CA 1
ATOM 784 C C . ALA A 1 101 ? 43.142 -23.363 25.809 1.00 50.44 101 ALA A C 1
ATOM 786 O O . ALA A 1 101 ? 44.108 -22.744 26.247 1.00 50.44 101 ALA A O 1
ATOM 787 N N . ALA A 1 102 ? 42.621 -23.134 24.609 1.00 44.47 102 ALA A N 1
ATOM 788 C CA . ALA A 1 102 ? 42.791 -21.896 23.868 1.00 44.47 102 ALA A CA 1
ATOM 789 C C . ALA A 1 102 ? 41.476 -21.655 23.123 1.00 44.47 102 ALA A C 1
ATOM 791 O O . ALA A 1 102 ? 41.069 -22.462 22.288 1.00 44.47 102 ALA A O 1
ATOM 792 N N . ALA A 1 103 ? 40.767 -20.589 23.484 1.00 52.84 103 ALA A N 1
ATOM 793 C CA . ALA A 1 103 ? 39.598 -20.148 22.745 1.00 52.84 103 ALA A CA 1
ATOM 794 C C . ALA A 1 103 ? 40.049 -19.714 21.344 1.00 52.84 103 ALA A C 1
ATOM 796 O O . ALA A 1 103 ? 40.724 -18.700 21.192 1.00 52.84 103 ALA A O 1
ATOM 797 N N . ALA A 1 104 ? 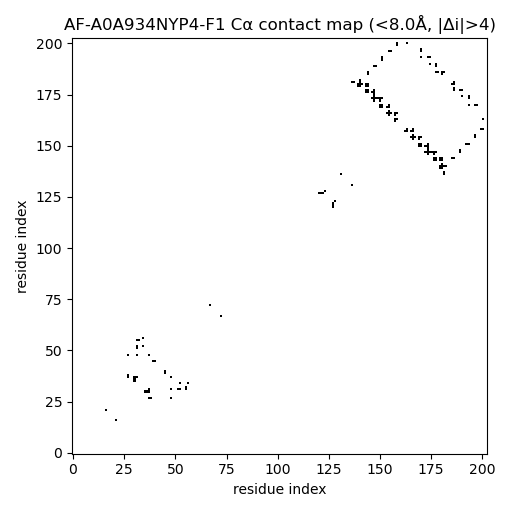39.693 -20.498 20.332 1.00 42.47 104 ALA A N 1
ATOM 798 C CA . ALA A 1 104 ? 39.808 -20.120 18.935 1.00 42.47 104 ALA A CA 1
ATOM 799 C C . ALA A 1 104 ? 38.445 -20.356 18.286 1.00 42.47 104 ALA A C 1
ATOM 801 O O . ALA A 1 104 ? 38.094 -21.474 17.910 1.00 42.47 104 ALA A O 1
ATOM 802 N N . SER A 1 105 ? 37.650 -19.294 18.192 1.00 49.59 105 SER A N 1
ATOM 803 C CA . SER A 1 105 ? 36.466 -19.234 17.342 1.00 49.59 105 SER A CA 1
ATOM 804 C C . SER A 1 105 ? 36.911 -19.204 15.882 1.00 49.59 105 SER A C 1
ATOM 806 O O . SER A 1 105 ? 36.959 -18.157 15.243 1.00 49.59 105 SER A O 1
ATOM 808 N N . ALA A 1 106 ? 37.262 -20.370 15.347 1.00 45.03 106 ALA A N 1
ATOM 809 C CA . ALA A 1 106 ? 37.369 -20.560 13.913 1.00 45.03 106 ALA 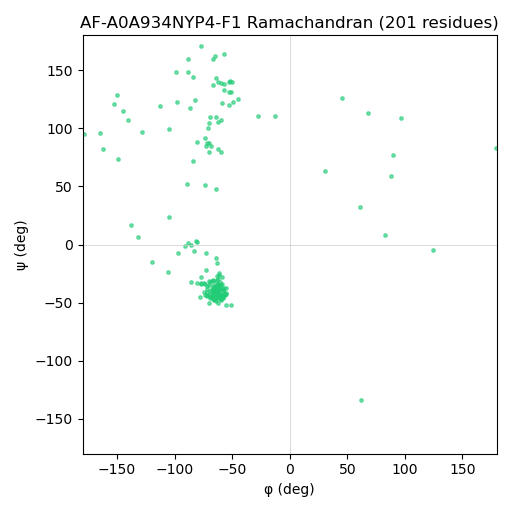A CA 1
ATOM 810 C C . ALA A 1 106 ? 35.957 -20.792 13.363 1.00 45.03 106 ALA A C 1
ATOM 812 O O . ALA A 1 106 ? 35.496 -21.928 13.253 1.00 45.03 106 ALA A O 1
ATOM 813 N N . ILE A 1 107 ? 35.254 -19.711 13.021 1.00 46.62 107 ILE A N 1
ATOM 814 C CA . ILE A 1 107 ? 34.196 -19.822 12.020 1.00 46.62 107 ILE A CA 1
ATOM 815 C C . ILE A 1 107 ? 34.926 -20.045 10.698 1.00 46.62 107 ILE A C 1
ATOM 817 O O . ILE A 1 107 ? 35.467 -19.117 10.101 1.00 46.62 107 ILE A O 1
ATOM 821 N N . ALA A 1 108 ? 34.983 -21.298 10.260 1.00 40.34 108 ALA A N 1
ATOM 822 C CA . ALA A 1 108 ? 35.325 -21.607 8.886 1.00 40.34 108 ALA A CA 1
ATOM 823 C C . ALA A 1 108 ? 34.132 -21.199 8.009 1.00 40.34 108 ALA A C 1
ATOM 825 O O . ALA A 1 108 ? 33.247 -22.008 7.738 1.00 40.34 108 ALA A O 1
ATOM 826 N N . ILE A 1 109 ? 34.093 -19.934 7.578 1.00 57.00 109 ILE A N 1
ATOM 827 C CA . ILE A 1 109 ? 33.360 -19.570 6.364 1.00 57.00 109 ILE A CA 1
ATOM 828 C C . ILE A 1 109 ? 34.215 -20.108 5.222 1.00 57.00 109 ILE A C 1
ATOM 830 O O . ILE A 1 109 ? 35.173 -19.471 4.783 1.00 57.00 109 ILE A O 1
ATOM 834 N N . VAL A 1 110 ? 33.932 -21.340 4.799 1.00 47.09 110 VAL A N 1
ATOM 835 C CA . VAL A 1 110 ? 34.494 -21.852 3.551 1.00 47.09 110 VAL A CA 1
ATOM 836 C C . VAL A 1 110 ? 33.815 -21.082 2.429 1.00 47.09 110 VAL A C 1
ATOM 838 O O . VAL A 1 110 ? 32.640 -21.272 2.140 1.00 47.09 110 VAL A O 1
ATOM 841 N N . ALA A 1 111 ? 34.595 -20.152 1.891 1.00 40.88 111 ALA A N 1
ATOM 842 C CA . ALA A 1 111 ? 34.431 -19.415 0.655 1.00 40.88 111 ALA A CA 1
ATOM 843 C C . ALA A 1 111 ? 33.361 -19.962 -0.306 1.00 40.88 111 ALA A C 1
ATOM 845 O O . ALA A 1 111 ? 33.584 -20.933 -1.022 1.00 40.88 111 ALA A O 1
ATOM 846 N N . GLY A 1 112 ? 32.276 -19.205 -0.438 1.00 38.41 112 GLY A N 1
ATOM 847 C CA . GLY A 1 112 ? 31.723 -18.867 -1.747 1.00 38.41 112 GLY A CA 1
ATOM 848 C C . GLY A 1 112 ? 32.371 -17.577 -2.255 1.00 38.41 112 GLY A C 1
ATOM 849 O O . GLY A 1 112 ? 31.684 -16.608 -2.541 1.00 38.41 112 GLY A O 1
ATOM 850 N N . ALA A 1 113 ? 33.704 -17.509 -2.271 1.00 40.78 113 ALA A N 1
ATOM 851 C CA . ALA A 1 113 ? 34.432 -16.379 -2.831 1.00 40.78 113 ALA A CA 1
ATOM 852 C C . ALA A 1 113 ? 35.004 -16.812 -4.174 1.00 40.78 113 ALA A C 1
ATOM 854 O O . ALA A 1 113 ? 36.024 -17.496 -4.207 1.00 40.78 113 ALA A O 1
ATOM 855 N N . THR A 1 114 ? 34.333 -16.444 -5.265 1.00 39.41 114 THR A N 1
ATOM 856 C CA . THR A 1 114 ? 34.962 -15.834 -6.452 1.00 39.41 114 THR A CA 1
ATOM 857 C C . THR A 1 114 ? 33.916 -15.564 -7.531 1.00 39.41 114 THR A C 1
ATOM 859 O O . THR A 1 114 ? 33.764 -16.331 -8.468 1.00 39.41 114 THR A O 1
ATOM 862 N N . MET A 1 115 ? 33.228 -14.430 -7.401 1.00 37.62 115 MET A N 1
ATOM 863 C CA . MET A 1 115 ? 32.988 -13.485 -8.498 1.00 37.62 115 MET A CA 1
ATOM 864 C C . MET A 1 115 ? 32.567 -12.155 -7.871 1.00 37.62 115 MET A C 1
ATOM 866 O O . MET A 1 115 ? 31.396 -11.835 -7.722 1.00 37.62 115 MET A O 1
ATOM 870 N N . ALA A 1 116 ? 33.568 -11.387 -7.444 1.00 44.22 116 ALA A N 1
ATOM 871 C CA . ALA A 1 116 ? 33.396 -9.967 -7.192 1.00 44.22 116 ALA A CA 1
ATOM 872 C C . ALA A 1 116 ? 33.278 -9.263 -8.549 1.00 44.22 116 ALA A C 1
ATOM 874 O O . ALA A 1 116 ? 34.271 -8.788 -9.091 1.00 44.22 116 ALA A O 1
ATOM 875 N N . PHE A 1 117 ? 32.067 -9.237 -9.095 1.00 41.66 117 PHE A N 1
ATOM 876 C CA . PHE A 1 117 ? 31.629 -8.233 -10.054 1.00 41.66 117 PHE A CA 1
ATOM 877 C C . PHE A 1 117 ? 30.184 -7.885 -9.713 1.00 41.66 117 PHE A C 1
ATOM 879 O O . PHE A 1 117 ? 29.303 -8.705 -9.907 1.00 41.66 117 PHE A O 1
ATOM 886 N N . SER A 1 118 ? 30.035 -6.682 -9.153 1.00 36.56 118 SER A N 1
ATOM 887 C CA . SER A 1 118 ? 28.831 -5.873 -8.948 1.00 36.56 118 SER A CA 1
ATOM 888 C C . SER A 1 118 ? 27.569 -6.538 -8.397 1.00 36.56 118 SER A C 1
ATOM 890 O O . SER A 1 118 ? 27.024 -7.474 -8.957 1.00 36.56 118 SER A O 1
ATOM 892 N N . PHE A 1 119 ? 27.078 -5.942 -7.309 1.00 45.22 119 PHE A N 1
ATOM 893 C CA . PHE A 1 119 ? 25.725 -6.074 -6.779 1.00 45.22 119 PHE A CA 1
ATOM 894 C C . PHE A 1 119 ? 24.683 -6.402 -7.850 1.00 45.22 119 PHE A C 1
ATOM 896 O O . PHE A 1 119 ? 24.326 -5.536 -8.641 1.00 45.22 119 PHE A O 1
ATOM 903 N N . ASP A 1 120 ? 24.158 -7.618 -7.784 1.00 42.16 120 ASP A N 1
ATOM 904 C CA . ASP A 1 120 ? 22.800 -7.915 -8.212 1.00 42.16 120 ASP A CA 1
ATOM 905 C C . ASP A 1 120 ? 22.273 -9.067 -7.345 1.00 42.16 120 ASP A C 1
ATOM 907 O O . ASP A 1 120 ? 22.254 -10.238 -7.717 1.00 42.16 120 ASP A O 1
ATOM 911 N N . SER A 1 121 ? 21.956 -8.744 -6.088 1.00 40.88 121 SER A N 1
ATOM 912 C CA . SER A 1 121 ? 21.169 -9.627 -5.226 1.00 40.88 121 SER A CA 1
ATOM 913 C C . SER A 1 121 ? 19.736 -9.638 -5.758 1.00 40.88 121 SER A C 1
ATOM 915 O O . SER A 1 121 ? 18.910 -8.816 -5.355 1.00 40.88 121 SER A O 1
ATOM 917 N N . GLY A 1 122 ? 19.478 -10.532 -6.708 1.00 45.72 122 GLY A N 1
ATOM 918 C CA . GLY A 1 122 ? 18.156 -10.791 -7.262 1.00 45.72 122 GLY A CA 1
ATOM 919 C C . GLY A 1 122 ? 17.261 -11.642 -6.341 1.00 45.72 122 GLY A C 1
ATOM 920 O O . GLY A 1 122 ? 17.724 -12.173 -5.325 1.00 45.72 122 GLY A O 1
ATOM 921 N N . PRO A 1 123 ? 15.969 -11.770 -6.686 1.00 37.47 123 PRO A N 1
ATOM 922 C CA . PRO A 1 123 ? 14.995 -12.592 -5.973 1.00 37.47 123 PRO A CA 1
ATOM 923 C C . PRO A 1 123 ? 15.492 -14.017 -5.710 1.00 37.47 123 PRO A C 1
ATOM 925 O O . PRO A 1 123 ? 15.825 -14.740 -6.646 1.00 37.47 123 PRO A O 1
ATOM 928 N N . GLY A 1 124 ? 15.521 -14.426 -4.435 1.00 53.59 124 GLY A N 1
ATOM 929 C CA . GLY A 1 124 ? 15.894 -15.786 -4.013 1.00 53.59 124 GLY A CA 1
ATOM 930 C C . GLY A 1 124 ? 17.031 -15.885 -2.990 1.00 53.59 124 GLY A C 1
ATOM 931 O O . GLY A 1 124 ? 17.312 -16.979 -2.508 1.00 53.59 124 GLY A O 1
ATOM 932 N N . ASP A 1 125 ? 17.666 -14.773 -2.617 1.00 45.88 125 ASP A N 1
ATOM 933 C CA . ASP A 1 125 ? 18.688 -14.749 -1.565 1.00 45.88 125 ASP A CA 1
ATOM 934 C C . ASP A 1 125 ? 18.063 -14.532 -0.169 1.00 45.88 125 ASP A C 1
ATOM 936 O O . ASP A 1 125 ? 17.065 -13.820 -0.025 1.00 45.88 125 ASP A O 1
ATOM 940 N N . ALA A 1 126 ? 18.657 -15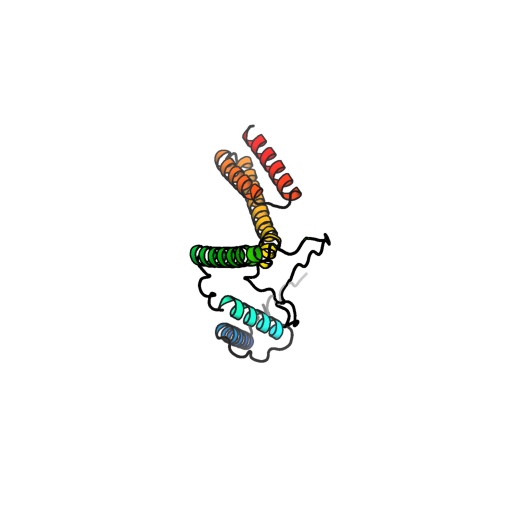.089 0.893 1.00 55.31 126 ALA A N 1
ATOM 941 C CA . ALA A 1 126 ? 18.119 -15.004 2.263 1.00 55.31 126 ALA A CA 1
ATOM 942 C C . ALA A 1 126 ? 18.048 -13.558 2.808 1.00 55.31 126 ALA A C 1
ATOM 944 O O . ALA A 1 126 ? 17.342 -13.282 3.777 1.00 55.31 126 ALA A O 1
ATOM 945 N N . LEU A 1 127 ? 18.752 -12.622 2.163 1.00 50.09 127 LEU A N 1
ATOM 946 C CA . LEU A 1 127 ? 18.715 -11.185 2.448 1.00 50.09 127 LEU A CA 1
ATOM 947 C C . LEU A 1 127 ? 17.768 -10.383 1.532 1.00 50.09 127 LEU A C 1
ATOM 949 O O . LEU A 1 127 ? 17.534 -9.206 1.797 1.00 50.09 127 LEU A O 1
ATOM 953 N N . TRP A 1 128 ? 17.184 -10.985 0.489 1.00 55.22 128 TRP A N 1
ATOM 954 C CA . TRP A 1 128 ? 16.220 -10.323 -0.404 1.00 55.22 128 TRP A CA 1
ATOM 955 C C . TRP A 1 128 ? 14.822 -10.210 0.224 1.00 55.22 128 TRP A C 1
ATOM 957 O O . TRP A 1 128 ? 14.158 -9.185 0.071 1.00 55.22 128 TRP A O 1
ATOM 967 N N . VAL A 1 129 ? 14.422 -11.197 1.035 1.00 53.16 129 VAL A N 1
ATOM 968 C CA . VAL A 1 129 ? 13.171 -11.168 1.816 1.00 53.16 129 VAL A CA 1
ATOM 969 C C . VAL A 1 129 ? 13.131 -9.946 2.740 1.00 53.16 129 VAL A C 1
ATOM 971 O O . VAL A 1 129 ? 12.111 -9.274 2.805 1.00 53.16 129 VAL A O 1
ATOM 974 N N . VAL A 1 130 ? 14.263 -9.562 3.345 1.00 52.94 130 VAL A N 1
ATOM 975 C CA . VAL A 1 130 ? 14.379 -8.349 4.181 1.00 52.94 130 VAL A CA 1
ATOM 976 C C . VAL A 1 130 ? 14.120 -7.065 3.380 1.00 52.94 130 VAL A C 1
ATOM 978 O O . VAL A 1 130 ? 13.592 -6.105 3.923 1.00 52.94 130 VAL A O 1
ATOM 981 N N . LYS A 1 131 ? 14.436 -7.028 2.079 1.00 46.00 131 LYS A N 1
ATOM 982 C CA . LYS A 1 131 ? 14.208 -5.847 1.228 1.00 46.00 131 LYS A CA 1
ATOM 983 C C . LYS A 1 131 ? 12.733 -5.699 0.822 1.00 46.00 131 LYS A C 1
ATOM 985 O O . LYS A 1 131 ? 12.274 -4.576 0.635 1.00 46.00 131 LYS A O 1
ATOM 990 N N . GLN A 1 132 ? 11.982 -6.802 0.735 1.00 48.34 132 GLN A N 1
ATOM 991 C CA . GLN A 1 132 ? 10.544 -6.784 0.430 1.00 48.34 132 GLN A CA 1
ATOM 992 C C . GLN A 1 132 ? 9.676 -6.368 1.624 1.00 48.34 132 GLN A C 1
ATOM 994 O O . GLN A 1 132 ? 8.703 -5.647 1.426 1.00 48.34 132 GLN A O 1
ATOM 999 N N . VAL A 1 133 ? 10.076 -6.715 2.851 1.00 52.81 133 VAL A N 1
ATOM 1000 C CA . VAL A 1 133 ? 9.455 -6.204 4.093 1.00 52.81 133 VAL A CA 1
ATOM 1001 C C . VAL A 1 133 ? 9.962 -4.815 4.501 1.00 52.81 133 VAL A C 1
ATOM 1003 O O . VAL A 1 133 ? 9.577 -4.308 5.535 1.00 52.81 133 VAL A O 1
ATOM 1006 N N . VAL A 1 134 ? 10.829 -4.165 3.717 1.00 47.00 134 VAL A N 1
ATOM 1007 C CA . VAL A 1 134 ? 11.311 -2.803 4.038 1.00 47.00 134 VAL A CA 1
ATOM 1008 C C . VAL A 1 134 ? 10.955 -1.779 2.951 1.00 47.00 134 VAL A C 1
ATOM 1010 O O . VAL A 1 134 ? 10.981 -0.583 3.221 1.00 47.00 134 VAL A O 1
ATOM 1013 N N . PHE A 1 135 ? 10.557 -2.203 1.740 1.00 48.72 135 PHE A N 1
ATOM 1014 C CA . PHE A 1 135 ? 10.230 -1.275 0.639 1.00 48.72 135 PHE A CA 1
ATOM 1015 C C . PHE A 1 135 ? 8.904 -1.536 -0.111 1.00 48.72 135 PHE A C 1
ATOM 1017 O O . PHE A 1 135 ? 8.625 -0.829 -1.075 1.00 48.72 135 PHE A O 1
ATOM 1024 N N . ASN A 1 136 ? 8.056 -2.477 0.327 1.00 51.56 136 ASN A N 1
ATOM 1025 C CA . ASN A 1 136 ? 6.665 -2.621 -0.159 1.00 51.56 136 ASN A CA 1
ATOM 1026 C C . ASN A 1 136 ? 5.619 -2.124 0.864 1.00 51.56 136 ASN A C 1
ATOM 1028 O O . ASN A 1 136 ? 4.528 -1.690 0.506 1.00 51.56 136 ASN A O 1
ATOM 1032 N N . GLU A 1 137 ? 5.996 -2.113 2.140 1.00 52.88 137 GLU A N 1
ATOM 1033 C CA . GLU A 1 137 ? 5.201 -1.622 3.270 1.00 52.88 137 GLU A CA 1
ATOM 1034 C C . GLU A 1 137 ? 4.770 -0.158 3.108 1.00 52.88 137 GLU A C 1
ATOM 1036 O O . GLU A 1 137 ? 3.640 0.211 3.408 1.00 52.88 137 GLU A O 1
ATOM 1041 N N . GLN A 1 138 ? 5.638 0.687 2.551 1.00 52.59 138 GLN A N 1
ATOM 1042 C CA . GLN A 1 138 ? 5.360 2.117 2.434 1.00 52.59 138 GLN A CA 1
ATOM 1043 C C . GLN A 1 138 ? 4.338 2.439 1.334 1.00 52.59 138 GLN A C 1
ATOM 1045 O O . GLN A 1 138 ? 3.535 3.357 1.491 1.00 52.59 138 GLN A O 1
ATOM 1050 N N . ALA A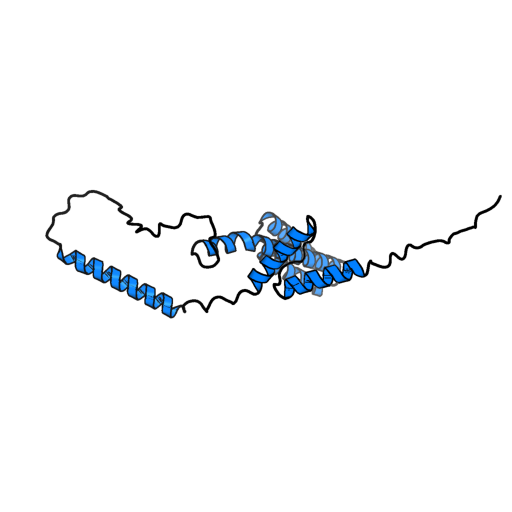 1 139 ? 4.325 1.667 0.241 1.00 54.81 139 ALA A N 1
ATOM 1051 C CA . ALA A 1 139 ? 3.330 1.816 -0.819 1.00 54.81 139 ALA A CA 1
ATOM 1052 C C . ALA A 1 139 ? 1.955 1.309 -0.358 1.00 54.81 139 ALA A C 1
ATOM 1054 O O . ALA A 1 139 ? 0.961 2.006 -0.547 1.00 54.81 139 ALA A O 1
ATOM 1055 N N . GLN A 1 140 ? 1.912 0.153 0.312 1.00 56.97 140 GLN A N 1
ATOM 1056 C CA . GLN A 1 140 ? 0.675 -0.401 0.874 1.00 56.97 140 GLN A CA 1
ATOM 1057 C C . GLN A 1 140 ? 0.109 0.491 1.985 1.00 56.97 140 GLN A C 1
ATOM 1059 O O . GLN A 1 140 ? -1.063 0.836 1.931 1.00 56.97 140 GLN A O 1
ATOM 1064 N N . SER A 1 141 ? 0.953 0.998 2.891 1.00 68.06 141 SER A N 1
ATOM 1065 C CA . SER A 1 141 ? 0.546 1.972 3.912 1.00 68.06 141 SER A CA 1
ATOM 1066 C C . SER A 1 141 ? 0.054 3.294 3.313 1.00 68.06 141 SER A C 1
ATOM 1068 O O . SER A 1 141 ? -0.777 3.958 3.928 1.00 68.06 141 SER A O 1
ATOM 1070 N N . THR A 1 142 ? 0.559 3.705 2.143 1.00 74.44 142 THR A N 1
ATOM 1071 C CA . THR A 1 142 ? 0.070 4.914 1.457 1.00 74.44 142 THR A CA 1
ATOM 1072 C C . THR A 1 142 ? -1.323 4.685 0.879 1.00 74.44 142 THR A C 1
ATOM 1074 O O . THR A 1 142 ? -2.181 5.552 1.013 1.00 74.44 142 THR A O 1
ATOM 1077 N N . VAL A 1 143 ? -1.560 3.526 0.257 1.00 76.62 143 VAL A N 1
ATOM 1078 C CA . VAL A 1 143 ? -2.883 3.150 -0.266 1.00 76.62 143 VAL A CA 1
ATOM 1079 C C . VAL A 1 143 ? -3.884 3.014 0.879 1.00 76.62 143 VAL A C 1
ATOM 1081 O O . VAL A 1 143 ? -4.909 3.682 0.850 1.00 76.62 143 VAL A O 1
ATOM 1084 N N . ALA A 1 144 ? -3.523 2.291 1.939 1.00 81.00 144 ALA A N 1
ATOM 1085 C CA . ALA A 1 144 ? -4.330 2.160 3.148 1.00 81.00 144 ALA A CA 1
ATOM 1086 C C . ALA A 1 144 ? -4.680 3.528 3.766 1.00 81.00 144 ALA A C 1
ATOM 1088 O O . ALA A 1 144 ? -5.827 3.783 4.124 1.00 81.00 144 ALA A O 1
ATOM 1089 N N . ASN A 1 145 ? -3.723 4.469 3.812 1.00 85.69 145 ASN A N 1
ATOM 1090 C CA . ASN A 1 145 ? -3.999 5.825 4.285 1.00 85.69 145 ASN A CA 1
ATOM 1091 C C . ASN A 1 145 ? -4.970 6.587 3.369 1.00 85.69 145 ASN A C 1
ATOM 1093 O O . ASN A 1 145 ? -5.833 7.305 3.867 1.00 85.69 145 ASN A O 1
ATOM 1097 N N . LEU A 1 146 ? -4.825 6.466 2.048 1.00 86.50 146 LEU A N 1
ATOM 1098 C CA . LEU A 1 146 ? -5.718 7.117 1.087 1.00 86.50 146 LEU A CA 1
ATOM 1099 C C . LEU A 1 146 ? -7.143 6.563 1.179 1.00 86.50 146 LEU A C 1
ATOM 1101 O O . LEU A 1 146 ? -8.085 7.355 1.234 1.00 86.50 146 LEU A O 1
ATOM 1105 N N . ASP A 1 147 ? -7.285 5.241 1.248 1.00 86.19 147 ASP A N 1
ATOM 1106 C CA . ASP A 1 147 ? -8.577 4.562 1.332 1.00 86.19 147 ASP A CA 1
ATOM 1107 C C . ASP A 1 147 ? -9.278 4.902 2.654 1.00 86.19 147 ASP A C 1
ATOM 1109 O O . ASP A 1 147 ? -10.402 5.405 2.635 1.00 86.19 147 ASP A O 1
ATOM 1113 N N . ALA A 1 148 ? -8.568 4.817 3.789 1.00 93.00 148 ALA A N 1
ATOM 1114 C CA . ALA A 1 148 ? -9.100 5.221 5.092 1.00 93.00 148 ALA A CA 1
ATOM 1115 C C . ALA A 1 148 ? -9.601 6.675 5.097 1.00 93.00 148 ALA A C 1
ATOM 1117 O O . ALA A 1 148 ? -10.664 6.979 5.635 1.00 93.00 148 ALA A O 1
ATOM 1118 N N . ARG A 1 149 ? -8.857 7.605 4.482 1.00 95.88 149 ARG A N 1
ATOM 1119 C CA . ARG A 1 149 ? -9.292 9.009 4.379 1.00 95.88 149 ARG A CA 1
ATOM 1120 C C . ARG A 1 149 ? -10.528 9.153 3.502 1.00 95.88 149 ARG A C 1
ATOM 1122 O O . ARG A 1 149 ? -11.431 9.887 3.883 1.00 95.88 149 ARG A O 1
ATOM 1129 N N . SER A 1 150 ? -10.568 8.478 2.356 1.00 95.25 150 SER A N 1
ATOM 1130 C CA . SER A 1 150 ? -11.715 8.515 1.443 1.00 95.25 150 SER A CA 1
ATOM 1131 C C . SER A 1 150 ? -12.994 8.025 2.127 1.00 95.25 150 SER A C 1
ATOM 1133 O O . SER A 1 150 ? -14.038 8.675 2.020 1.00 95.25 150 SER A O 1
ATOM 1135 N N . ASP A 1 151 ? -12.901 6.930 2.880 1.00 89.56 151 ASP A N 1
ATOM 1136 C CA . ASP A 1 151 ? -14.019 6.369 3.639 1.00 89.56 151 ASP A CA 1
ATOM 1137 C C . ASP A 1 151 ? -14.503 7.334 4.733 1.00 89.56 151 ASP A C 1
ATOM 1139 O O . ASP A 1 151 ? -15.703 7.582 4.864 1.00 89.56 151 ASP A O 1
ATOM 1143 N N . LEU A 1 152 ? -13.583 7.977 5.463 1.00 97.00 152 LEU A N 1
ATOM 1144 C CA . LEU A 1 152 ? -13.928 8.984 6.475 1.00 97.00 152 LEU A CA 1
ATOM 1145 C C . LEU A 1 152 ? -14.599 10.228 5.876 1.00 97.00 152 LEU A C 1
ATOM 1147 O O . LEU A 1 152 ? -15.519 10.785 6.481 1.00 97.00 152 LEU A O 1
ATOM 1151 N N . GLU A 1 153 ? -14.180 10.661 4.685 1.00 97.81 153 GLU A N 1
ATOM 1152 C CA . GLU A 1 153 ? -14.826 11.765 3.970 1.00 97.81 153 GLU A CA 1
ATOM 1153 C C . GLU A 1 153 ? -16.254 11.411 3.534 1.00 97.81 153 GLU A C 1
ATOM 1155 O O . GLU A 1 153 ? -17.142 12.267 3.589 1.00 97.81 153 GLU A O 1
ATOM 1160 N N . GLU A 1 154 ? -16.500 10.174 3.088 1.00 93.25 154 GLU A N 1
ATOM 1161 C CA . GLU A 1 154 ? -17.850 9.707 2.748 1.00 93.25 154 GLU A CA 1
ATOM 1162 C C . GLU A 1 154 ? -18.719 9.555 3.999 1.00 93.25 154 GLU A C 1
ATOM 1164 O O . GLU A 1 154 ? -19.849 10.044 4.020 1.00 93.25 154 GLU A O 1
ATOM 1169 N N . ALA A 1 155 ? -18.177 8.999 5.084 1.00 94.31 155 ALA A N 1
ATOM 1170 C CA . ALA A 1 155 ? -18.870 8.934 6.365 1.00 94.31 155 ALA A CA 1
ATOM 1171 C C . ALA A 1 155 ? -19.297 10.327 6.859 1.00 94.31 155 ALA A C 1
ATOM 1173 O O . ALA A 1 155 ? -20.437 10.511 7.290 1.00 94.31 155 ALA A O 1
ATOM 1174 N N . GLU A 1 156 ? -18.429 11.338 6.750 1.00 95.44 156 GLU A N 1
ATOM 1175 C CA . GLU A 1 156 ? -18.766 12.717 7.117 1.00 95.44 156 GLU A CA 1
ATOM 1176 C C . GLU A 1 156 ? -19.887 13.296 6.235 1.00 95.44 156 GLU A C 1
ATOM 1178 O O . GLU A 1 156 ? -20.816 13.931 6.750 1.00 95.44 156 GLU A O 1
ATOM 1183 N N . ARG A 1 157 ? -19.865 13.028 4.920 1.00 97.19 157 ARG A N 1
ATOM 1184 C CA . ARG A 1 157 ? -20.964 13.403 4.009 1.00 97.19 157 ARG A CA 1
ATOM 1185 C C . ARG A 1 157 ? -22.283 12.751 4.419 1.00 97.19 157 ARG A C 1
ATOM 1187 O O . ARG A 1 157 ? -23.308 13.435 4.475 1.00 97.19 157 ARG A O 1
ATOM 1194 N N . LEU A 1 158 ? -22.259 11.458 4.730 1.00 95.38 158 LEU A N 1
ATOM 1195 C CA . LEU A 1 158 ? -23.435 10.684 5.124 1.00 95.38 158 LEU A CA 1
ATOM 1196 C C . LEU A 1 158 ? -24.006 11.154 6.467 1.00 95.38 158 LEU A C 1
ATOM 1198 O O . LEU A 1 158 ? -25.221 11.341 6.586 1.00 95.38 158 LEU A O 1
ATOM 1202 N N . ILE A 1 159 ? -23.145 11.458 7.443 1.00 95.06 159 ILE A N 1
ATOM 1203 C CA . ILE A 1 159 ? -23.541 12.085 8.713 1.00 95.06 159 ILE A CA 1
ATOM 1204 C C . ILE A 1 159 ? -24.231 13.428 8.453 1.00 95.06 159 ILE A C 1
ATOM 1206 O O . ILE A 1 159 ? -25.297 13.687 9.017 1.00 95.06 159 ILE A O 1
ATOM 1210 N N . ALA A 1 160 ? -23.682 14.263 7.564 1.00 94.81 160 ALA A N 1
ATOM 1211 C CA . ALA A 1 160 ? -24.236 15.582 7.259 1.00 94.81 160 ALA A CA 1
ATOM 1212 C C . ALA A 1 160 ? -25.644 15.526 6.636 1.00 94.81 160 ALA A C 1
ATOM 1214 O O . ALA A 1 160 ? -26.474 16.395 6.914 1.00 94.81 160 ALA A O 1
ATOM 1215 N N . VAL A 1 161 ? -25.941 14.502 5.831 1.00 95.75 161 VAL A N 1
ATOM 1216 C CA . VAL A 1 161 ? -27.285 14.280 5.260 1.00 95.75 161 VAL A CA 1
ATOM 1217 C C . VAL A 1 161 ? -28.202 13.447 6.167 1.00 95.75 161 VAL A C 1
ATOM 1219 O O . VAL A 1 161 ? -29.355 13.196 5.818 1.00 95.75 161 VAL A O 1
ATOM 1222 N N . GLY A 1 162 ? -27.722 13.051 7.351 1.00 93.88 162 GLY A N 1
ATOM 1223 C CA . GLY A 1 162 ? -28.478 12.310 8.362 1.00 93.88 162 GLY A CA 1
ATOM 1224 C C . GLY A 1 162 ? -28.535 10.795 8.145 1.00 93.88 162 GLY A C 1
ATOM 1225 O O . GLY A 1 162 ? -29.254 10.109 8.877 1.00 93.88 162 GLY A O 1
ATOM 1226 N N . ASN A 1 163 ? -27.781 10.259 7.184 1.00 93.31 163 ASN A N 1
ATOM 1227 C CA . ASN A 1 163 ? -27.709 8.831 6.895 1.00 93.31 163 ASN A CA 1
ATOM 1228 C C . ASN A 1 163 ? -26.696 8.131 7.816 1.00 93.31 163 ASN A C 1
ATOM 1230 O O . ASN A 1 163 ? -25.602 7.746 7.416 1.00 93.31 163 ASN A O 1
ATOM 1234 N N . ARG A 1 164 ? -27.072 8.000 9.091 1.00 90.75 164 ARG A N 1
ATOM 1235 C CA . ARG A 1 164 ? -26.197 7.461 10.144 1.00 90.75 164 ARG A CA 1
ATOM 1236 C C . ARG A 1 164 ? -25.824 5.986 9.959 1.00 90.75 164 ARG A C 1
ATOM 1238 O O . ARG A 1 164 ? -24.750 5.596 10.387 1.00 90.75 164 ARG A O 1
ATOM 1245 N N . ALA A 1 165 ? -26.706 5.180 9.366 1.00 87.19 165 ALA A N 1
ATOM 1246 C CA . ALA A 1 165 ? -26.466 3.745 9.201 1.00 87.19 165 ALA A CA 1
ATOM 1247 C C . ALA A 1 165 ? -25.360 3.482 8.172 1.00 87.19 165 ALA A C 1
ATOM 1249 O O . ALA A 1 165 ? -24.397 2.799 8.480 1.00 87.19 165 ALA A O 1
ATOM 1250 N N . GLU A 1 166 ? -25.458 4.098 6.994 1.00 83.62 166 GLU A N 1
ATOM 1251 C CA . GLU A 1 166 ? -24.442 3.950 5.946 1.00 83.62 166 GLU A CA 1
ATOM 1252 C C . GLU A 1 166 ? -23.123 4.631 6.342 1.00 83.62 166 GLU A C 1
ATOM 1254 O O . GLU A 1 166 ? -22.048 4.135 6.027 1.00 83.62 166 GLU A O 1
ATOM 1259 N N . ALA A 1 167 ? -23.178 5.729 7.108 1.00 90.38 167 ALA A N 1
ATOM 1260 C CA . ALA A 1 167 ? -21.973 6.348 7.654 1.00 90.38 167 ALA A CA 1
ATOM 1261 C C . ALA A 1 167 ? -21.182 5.408 8.578 1.00 90.38 167 ALA A C 1
ATOM 1263 O O . ALA A 1 167 ? -19.956 5.472 8.593 1.00 90.38 167 ALA A O 1
ATOM 1264 N N . GLN A 1 168 ? -21.868 4.553 9.345 1.00 86.25 168 GLN A N 1
ATOM 1265 C CA . GLN A 1 168 ? -21.205 3.578 10.210 1.00 86.25 168 GLN A CA 1
ATOM 1266 C C . GLN A 1 168 ? -20.420 2.552 9.386 1.00 86.25 168 GLN A C 1
ATOM 1268 O O . GLN A 1 168 ? -19.275 2.273 9.724 1.00 86.25 168 GLN A O 1
ATOM 1273 N N . ASP A 1 169 ? -20.979 2.071 8.273 1.00 90.88 169 ASP A N 1
ATOM 1274 C CA . ASP A 1 169 ? -20.302 1.103 7.400 1.00 90.88 169 ASP A CA 1
ATOM 1275 C C . ASP A 1 169 ? -18.989 1.667 6.825 1.00 90.88 169 ASP A C 1
ATOM 1277 O O . ASP A 1 169 ? -17.999 0.945 6.701 1.00 90.88 169 ASP A O 1
ATOM 1281 N N . TYR A 1 170 ? -18.958 2.961 6.486 1.00 89.31 170 TYR A N 1
ATOM 1282 C CA . TYR A 1 170 ? -17.738 3.642 6.033 1.00 89.31 170 TYR A CA 1
ATOM 1283 C C . TYR A 1 170 ? -16.744 3.908 7.171 1.00 89.31 170 TYR A C 1
ATOM 1285 O O . TYR A 1 170 ? -15.538 3.834 6.961 1.00 89.31 170 TYR A O 1
ATOM 1293 N N . ILE A 1 171 ? -17.218 4.185 8.389 1.00 91.31 171 ILE A N 1
ATOM 1294 C CA . ILE A 1 171 ? -16.348 4.310 9.571 1.00 91.31 171 ILE A CA 1
ATOM 1295 C C . ILE A 1 171 ? -15.666 2.977 9.890 1.00 91.31 171 ILE A C 1
ATOM 1297 O O . ILE A 1 171 ? -14.487 2.977 10.236 1.00 91.31 171 ILE A O 1
ATOM 1301 N N . ASP A 1 172 ? -16.379 1.859 9.755 1.00 90.75 172 ASP A N 1
ATOM 1302 C CA . ASP A 1 172 ? -15.823 0.526 9.999 1.00 90.75 172 ASP A CA 1
ATOM 1303 C C . ASP A 1 172 ? -14.756 0.176 8.945 1.00 90.75 172 ASP A C 1
ATOM 1305 O O . ASP A 1 172 ? -13.649 -0.218 9.303 1.00 90.75 172 ASP A O 1
ATOM 1309 N N . GLN A 1 173 ? -15.028 0.433 7.658 1.00 84.25 173 GLN A N 1
ATOM 1310 C CA . GLN A 1 173 ? -14.041 0.264 6.575 1.00 84.25 173 GLN A CA 1
ATOM 1311 C C . GLN A 1 173 ? -12.802 1.146 6.770 1.00 84.25 173 GLN A C 1
ATOM 1313 O O . GLN A 1 173 ? -11.671 0.686 6.620 1.00 84.25 173 GLN A O 1
ATOM 1318 N N . ALA A 1 174 ? -12.998 2.403 7.173 1.00 91.38 174 ALA A N 1
ATOM 1319 C CA . ALA A 1 174 ? -11.895 3.303 7.473 1.00 91.38 174 ALA A CA 1
ATOM 1320 C C . ALA A 1 174 ? -11.025 2.814 8.640 1.00 91.38 174 ALA A C 1
ATOM 1322 O O . ALA A 1 174 ? -9.820 3.067 8.638 1.00 91.38 174 ALA A O 1
ATOM 1323 N N . ALA A 1 175 ? -11.616 2.155 9.642 1.00 82.50 175 ALA A N 1
ATOM 1324 C CA . ALA A 1 175 ? -10.879 1.578 10.761 1.00 82.50 175 ALA A CA 1
ATOM 1325 C C . ALA A 1 175 ? -10.027 0.384 10.311 1.00 82.50 175 ALA A C 1
ATOM 1327 O O . ALA A 1 175 ? -8.843 0.342 10.640 1.00 82.50 175 ALA A O 1
ATOM 1328 N N . ASP A 1 176 ? -10.590 -0.509 9.493 1.00 86.00 176 ASP A N 1
ATOM 1329 C CA . ASP A 1 176 ? -9.855 -1.639 8.913 1.00 86.00 176 ASP A CA 1
ATOM 133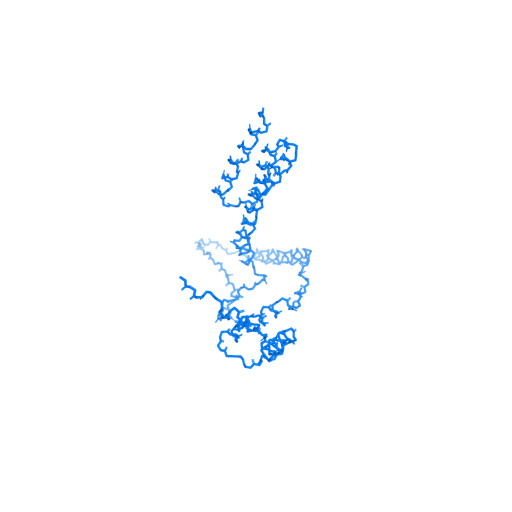0 C C . ASP A 1 176 ? -8.661 -1.150 8.071 1.00 86.00 176 ASP A C 1
ATOM 1332 O O . ASP A 1 176 ? -7.541 -1.630 8.228 1.00 86.00 176 ASP A O 1
ATOM 1336 N N . HIS A 1 177 ? -8.865 -0.133 7.227 1.00 81.31 177 HIS A N 1
ATOM 1337 C CA . HIS A 1 177 ? -7.784 0.467 6.441 1.00 81.31 177 HIS A CA 1
ATOM 1338 C C . HIS A 1 177 ? -6.757 1.215 7.307 1.00 81.31 177 HIS A C 1
ATOM 1340 O O . HIS A 1 177 ? -5.579 1.264 6.957 1.00 81.31 177 HIS A O 1
ATOM 1346 N N . ALA A 1 178 ? -7.165 1.808 8.433 1.00 82.88 178 ALA A N 1
ATOM 1347 C CA . ALA A 1 178 ? -6.243 2.490 9.335 1.00 82.88 178 ALA A CA 1
ATOM 1348 C C . ALA A 1 178 ? -5.255 1.517 9.997 1.00 82.88 178 ALA A C 1
ATOM 1350 O O . ALA A 1 178 ? -4.088 1.884 10.136 1.00 82.88 178 ALA A O 1
ATOM 1351 N N . ASP A 1 179 ? -5.674 0.292 10.331 1.00 82.56 179 ASP A N 1
ATOM 1352 C CA . ASP A 1 179 ? -4.812 -0.740 10.936 1.00 82.56 179 ASP A CA 1
ATOM 1353 C C . ASP A 1 179 ? -3.630 -1.140 10.027 1.00 82.56 179 ASP A C 1
ATOM 1355 O O . ASP A 1 179 ? -2.560 -1.514 10.516 1.00 82.56 179 ASP A O 1
ATOM 1359 N N . ASP A 1 180 ? -3.786 -0.989 8.708 1.00 78.88 180 ASP A N 1
ATOM 1360 C CA . ASP A 1 180 ? -2.749 -1.261 7.706 1.00 78.88 180 ASP A CA 1
ATOM 1361 C C . ASP A 1 180 ? -1.793 -0.062 7.470 1.00 78.88 180 ASP A C 1
ATOM 1363 O O . ASP A 1 180 ? -0.849 -0.140 6.671 1.00 78.88 180 ASP A O 1
ATOM 1367 N N . VAL A 1 181 ? -1.990 1.068 8.167 1.00 80.75 181 VAL A N 1
ATOM 1368 C CA . VAL A 1 181 ? -1.123 2.257 8.080 1.00 80.75 181 VAL A CA 1
ATOM 1369 C C . VAL A 1 181 ? 0.051 2.154 9.054 1.00 80.75 181 VAL A C 1
ATOM 1371 O O . VAL A 1 181 ? -0.100 2.183 10.271 1.00 80.75 181 VAL A O 1
ATOM 1374 N N . ILE A 1 182 ? 1.266 2.127 8.507 1.00 78.25 182 ILE A N 1
ATOM 1375 C CA . ILE A 1 182 ? 2.507 1.895 9.264 1.00 78.25 182 ILE A CA 1
ATOM 1376 C C . ILE A 1 182 ? 3.064 3.186 9.874 1.00 78.25 182 ILE A C 1
ATOM 1378 O O . ILE A 1 182 ? 3.690 3.163 10.937 1.00 78.25 182 ILE A O 1
ATOM 1382 N N . ASP A 1 183 ? 2.868 4.330 9.209 1.00 82.94 183 ASP A N 1
ATOM 1383 C CA . ASP A 1 183 ? 3.280 5.620 9.762 1.00 82.94 183 ASP A CA 1
ATOM 1384 C C . ASP A 1 183 ? 2.396 5.978 10.961 1.00 82.94 183 ASP A C 1
ATOM 1386 O O . ASP A 1 183 ? 1.223 6.323 10.812 1.00 82.94 183 ASP A O 1
ATOM 1390 N N . SER A 1 184 ? 2.980 5.932 12.159 1.00 75.44 184 SER A N 1
ATOM 1391 C CA . SER A 1 184 ? 2.251 6.143 13.410 1.00 75.44 184 SER A CA 1
ATOM 1392 C C . SER A 1 184 ? 1.571 7.510 13.484 1.00 75.44 184 SER A C 1
ATOM 1394 O O . SER A 1 184 ? 0.497 7.633 14.057 1.00 75.44 184 SER A O 1
ATOM 1396 N N . SER A 1 185 ? 2.167 8.553 12.895 1.00 82.75 185 SER A N 1
ATOM 1397 C CA . SER A 1 185 ? 1.577 9.895 12.929 1.00 82.75 185 SER A CA 1
ATOM 1398 C C . SER A 1 185 ? 0.340 10.001 12.036 1.00 82.75 185 SER A C 1
ATOM 1400 O O . SER A 1 185 ? -0.621 10.690 12.381 1.00 82.75 185 SER A O 1
ATOM 1402 N N . GLN A 1 186 ? 0.350 9.300 10.901 1.00 88.56 186 GLN A N 1
ATOM 1403 C CA . GLN A 1 186 ? -0.787 9.217 9.992 1.00 88.56 186 GLN A CA 1
ATOM 1404 C C . GLN A 1 186 ? -1.894 8.333 10.569 1.00 88.56 186 GLN A C 1
ATOM 1406 O O . GLN A 1 186 ? -3.055 8.734 10.535 1.00 88.56 186 GLN A O 1
ATOM 1411 N N . HIS A 1 187 ? -1.533 7.187 11.149 1.00 85.94 187 HIS A N 1
ATOM 1412 C CA . HIS A 1 187 ? -2.448 6.315 11.882 1.00 85.94 187 HIS A CA 1
ATOM 1413 C C . HIS A 1 187 ? -3.161 7.076 13.013 1.00 85.94 187 HIS A C 1
ATOM 1415 O O . HIS A 1 187 ? -4.389 7.121 13.057 1.00 85.94 187 HIS A O 1
ATOM 1421 N N . ASP A 1 188 ? -2.415 7.771 13.878 1.00 87.62 188 ASP A N 1
ATOM 1422 C CA . ASP A 1 188 ? -2.991 8.529 14.998 1.00 87.62 188 ASP A CA 1
ATOM 1423 C C . ASP A 1 188 ? -3.962 9.623 14.523 1.00 87.62 188 ASP A C 1
ATOM 1425 O O . ASP A 1 188 ? -4.982 9.892 15.163 1.00 87.62 188 ASP A O 1
ATOM 1429 N N . ALA A 1 189 ? -3.677 10.250 13.377 1.00 94.12 189 ALA A N 1
ATOM 1430 C CA . ALA A 1 189 ? -4.572 11.233 12.776 1.00 94.12 189 ALA A CA 1
ATOM 1431 C C . ALA A 1 189 ? -5.886 10.606 12.274 1.00 94.12 189 ALA A C 1
ATOM 1433 O O . ALA A 1 189 ? -6.942 11.230 12.424 1.00 94.12 189 ALA A O 1
ATOM 1434 N N . LEU A 1 190 ? -5.834 9.393 11.708 1.00 96.56 190 LEU A N 1
ATOM 1435 C CA . LEU A 1 190 ? -7.018 8.632 11.294 1.00 96.56 190 LEU A CA 1
ATOM 1436 C C . LEU A 1 190 ? -7.858 8.220 12.504 1.00 96.56 190 LEU A C 1
ATOM 1438 O O . LEU A 1 190 ? -9.057 8.491 12.523 1.00 96.56 190 LEU A O 1
ATOM 1442 N N . VAL A 1 191 ? -7.232 7.677 13.553 1.00 94.12 191 VAL A N 1
ATOM 1443 C CA . VAL A 1 191 ? -7.916 7.299 14.804 1.00 94.12 191 VAL A CA 1
ATOM 1444 C C . VAL A 1 191 ? -8.621 8.500 15.435 1.00 94.12 191 VAL A C 1
ATOM 1446 O O . VAL A 1 191 ? -9.802 8.429 15.771 1.00 94.12 191 VAL A O 1
ATOM 1449 N N . ALA A 1 192 ? -7.951 9.651 15.513 1.00 96.62 192 ALA A N 1
ATOM 1450 C CA . ALA A 1 192 ? -8.564 10.869 16.040 1.00 96.62 192 ALA A CA 1
ATOM 1451 C C . ALA A 1 192 ? -9.756 11.364 15.194 1.00 96.62 192 ALA A C 1
ATOM 1453 O O . ALA A 1 192 ? -10.643 12.058 15.701 1.00 96.62 192 ALA A O 1
ATOM 1454 N N . TRP A 1 193 ? -9.784 11.066 13.892 1.00 97.88 193 TRP A N 1
ATOM 1455 C CA . TRP A 1 193 ? -10.927 11.371 13.034 1.00 97.88 193 TRP A CA 1
ATOM 1456 C C . TRP A 1 193 ? -12.064 10.364 13.229 1.00 97.88 193 TRP A C 1
ATOM 1458 O O . TRP A 1 193 ? -13.199 10.800 13.428 1.00 97.88 193 TRP A O 1
ATOM 1468 N N . LEU A 1 194 ? -11.761 9.064 13.281 1.00 97.44 194 LEU A N 1
ATOM 1469 C CA . LEU A 1 194 ? -12.715 7.997 13.599 1.00 97.44 194 LEU A CA 1
ATOM 1470 C C . LEU A 1 194 ? -13.476 8.30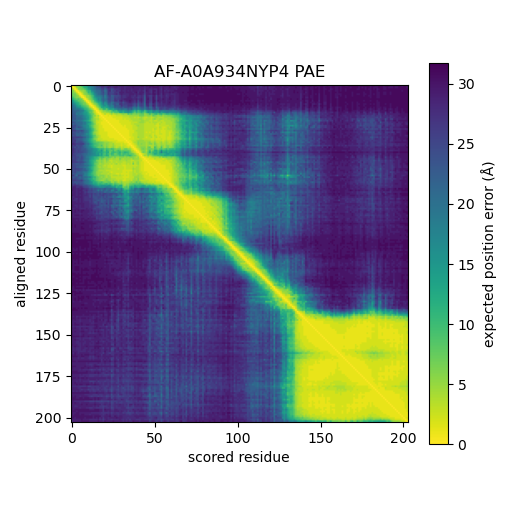0 14.895 1.00 97.44 194 LEU A C 1
ATOM 1472 O O . LEU A 1 194 ? -14.704 8.369 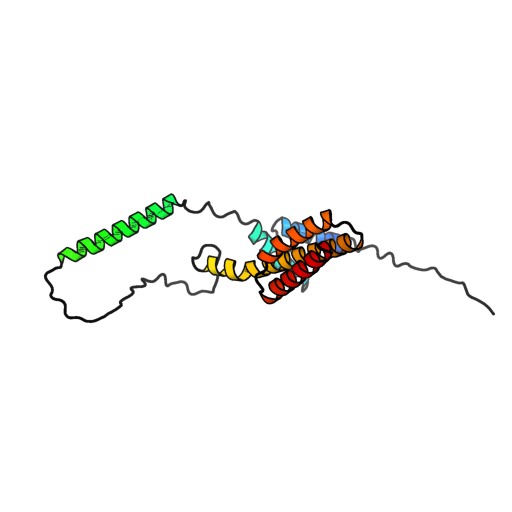14.890 1.00 97.44 194 LEU A O 1
ATOM 1476 N N . GLU A 1 195 ? -12.761 8.606 15.980 1.00 95.69 195 GLU A N 1
ATOM 1477 C CA . GLU A 1 195 ? -13.366 8.961 17.271 1.00 95.69 195 GLU A CA 1
ATOM 1478 C C . GLU A 1 195 ? -14.299 10.176 17.163 1.00 95.69 195 GLU A C 1
ATOM 1480 O O . GLU A 1 195 ? -15.374 10.223 17.765 1.00 95.69 195 GLU A O 1
ATOM 1485 N N . ARG A 1 196 ? -13.906 11.179 16.370 1.00 97.38 196 ARG A N 1
ATOM 1486 C CA . ARG A 1 196 ? -14.706 12.389 16.149 1.00 97.38 196 ARG A CA 1
ATOM 1487 C C . ARG A 1 196 ? -16.000 12.084 15.397 1.00 97.38 196 ARG A C 1
ATOM 1489 O O . ARG A 1 196 ? -17.009 12.728 15.684 1.00 97.38 196 ARG A O 1
ATOM 1496 N N . LEU A 1 197 ? -15.973 11.179 14.417 1.00 96.12 197 LEU A N 1
ATOM 1497 C CA . LEU A 1 197 ? -17.168 10.784 13.666 1.00 96.12 197 LEU A CA 1
ATOM 1498 C C . LEU A 1 197 ? -18.076 9.880 14.505 1.00 96.12 197 LEU A C 1
ATOM 1500 O O . LEU A 1 197 ? -19.281 10.118 14.545 1.00 96.12 197 LEU A O 1
ATOM 1504 N N . GLN A 1 198 ? -17.513 8.943 15.270 1.00 93.12 198 GLN A N 1
ATOM 1505 C CA . GLN A 1 198 ? -18.275 8.117 16.214 1.00 93.12 198 GLN A CA 1
ATOM 1506 C C . GLN A 1 198 ? -19.022 8.981 17.244 1.00 93.12 198 GLN A C 1
ATOM 1508 O O . GLN A 1 198 ? -20.230 8.846 17.418 1.00 93.12 198 GLN A O 1
ATOM 1513 N N . GLN A 1 199 ? -18.359 9.988 17.824 1.00 95.56 199 GLN A N 1
ATOM 1514 C CA . GLN A 1 199 ? -19.012 10.945 18.728 1.00 95.56 199 GLN A CA 1
ATOM 1515 C C . GLN A 1 199 ? -20.142 11.755 18.074 1.00 95.56 199 GLN A C 1
ATOM 1517 O O . GLN A 1 199 ? -20.997 12.290 18.782 1.00 95.56 199 GLN A O 1
ATOM 1522 N N . GLN A 1 200 ? -20.130 11.928 16.749 1.00 92.56 200 GLN A N 1
ATOM 1523 C CA . GLN A 1 200 ? -21.218 12.593 16.028 1.00 92.56 200 GLN A CA 1
ATOM 1524 C C . GLN A 1 200 ? -22.399 11.657 15.783 1.00 92.56 200 GLN A C 1
ATOM 1526 O O . GLN A 1 200 ? -23.537 12.123 15.811 1.00 92.56 200 GLN A O 1
ATOM 1531 N N . LEU A 1 201 ? -22.147 10.363 15.577 1.00 91.25 201 LEU A N 1
ATOM 1532 C CA . LEU A 1 201 ? -23.201 9.357 15.452 1.00 91.25 201 LEU A CA 1
ATOM 1533 C C . LEU A 1 201 ? -23.967 9.158 16.763 1.00 91.25 201 LEU A C 1
ATOM 1535 O O . LEU A 1 201 ? -25.188 9.007 16.725 1.00 91.25 201 LEU A O 1
ATOM 1539 N N . ASP A 1 202 ? -23.270 9.252 17.897 1.00 87.50 202 ASP A N 1
ATOM 1540 C CA . ASP A 1 202 ? -23.842 9.108 19.242 1.00 87.50 202 ASP A CA 1
ATOM 1541 C C . ASP A 1 202 ? -24.704 10.304 19.704 1.00 87.50 202 ASP A C 1
ATOM 1543 O O . ASP A 1 202 ? -25.331 10.242 20.766 1.00 87.50 202 ASP A O 1
ATOM 1547 N N . ARG A 1 203 ? -24.734 11.408 18.942 1.00 76.94 203 ARG A N 1
ATOM 1548 C CA . ARG A 1 203 ? -25.557 12.600 19.223 1.00 76.94 203 ARG A CA 1
ATOM 1549 C C . ARG A 1 203 ? -26.881 12.604 18.464 1.00 76.94 203 ARG A C 1
ATOM 1551 O O . ARG A 1 203 ? -27.875 13.026 19.096 1.00 76.94 203 ARG A O 1
#

Foldseek 3Di:
DDDDDDDPDDDPPPVPDDVVVVVLVVVLVVCLVVVHDGDDDDDPVVVVSVVSSVVVCVVPPDDDPPDDDPVSVVVVVVVVVVVVVVVVVVVVVVPPDDDDDDDDPPPPPPDPDDDPDDDDPDPDDPCVVVVCVVPVLQVLLVVLLVQLVVLLVVLVVCLVVVNLVVSVVSLVSSLVSLVSHPPVVSSVVSVVSSVVSVVSSVD